Protein AF-A0A958J992-F1 (afdb_monomer)

Solvent-accessible surface area (backbone atoms only — not comparable to full-atom values): 9958 Å² total; per-residue (Å²): 102,73,78,51,40,43,33,32,64,18,73,38,90,68,32,44,73,31,92,79,56,33,41,12,51,57,71,52,65,54,77,69,83,86,45,58,72,23,83,91,49,73,71,49,37,53,53,33,30,71,45,43,55,31,37,78,95,39,52,78,42,80,53,72,45,53,50,55,43,28,53,51,36,32,62,75,76,37,47,68,68,77,59,67,53,71,24,34,28,42,33,41,82,58,44,57,48,64,86,69,82,52,54,32,38,38,42,37,38,41,40,78,46,56,25,21,73,81,66,50,80,40,63,67,85,50,34,32,38,35,38,22,50,77,88,39,80,75,52,73,42,56,44,88,58,49,62,50,78,50,72,84,49,62,69,93,56,80,48,43,36,39,36,23,31,30,27,69,92,78,63,34,59,24,54,60,30,78,38,63,83

Structure (mmCIF, N/CA/C/O backbone):
data_AF-A0A958J992-F1
#
_entry.id   AF-A0A958J992-F1
#
loop_
_atom_site.group_PDB
_atom_site.id
_atom_site.type_symbol
_atom_site.label_atom_id
_atom_site.label_alt_id
_atom_site.label_comp_id
_atom_site.label_asym_id
_atom_site.label_entity_id
_atom_site.label_seq_id
_atom_site.pdbx_PDB_ins_code
_atom_site.Cartn_x
_atom_site.Cartn_y
_atom_site.Cartn_z
_atom_site.occupancy
_atom_site.B_iso_or_equiv
_atom_site.auth_seq_id
_atom_site.auth_comp_id
_atom_site.auth_asym_id
_atom_site.auth_atom_id
_atom_site.pdbx_PDB_model_num
ATOM 1 N N . LEU A 1 1 ? 5.998 -8.100 -13.716 1.00 88.44 1 LEU A N 1
ATOM 2 C CA . LEU A 1 1 ? 5.051 -6.986 -13.503 1.00 88.44 1 LEU A CA 1
ATOM 3 C C . LEU A 1 1 ? 4.560 -6.371 -14.827 1.00 88.44 1 LEU A C 1
ATOM 5 O O . LEU A 1 1 ? 4.141 -5.235 -14.834 1.00 88.44 1 LEU A O 1
ATOM 9 N N . GLY A 1 2 ? 4.557 -7.104 -15.951 1.00 94.06 2 GLY A N 1
ATOM 10 C CA . GLY A 1 2 ? 3.995 -6.595 -17.217 1.00 94.06 2 GLY A CA 1
ATOM 11 C C . GLY A 1 2 ? 4.938 -5.771 -18.102 1.00 94.06 2 GLY A C 1
ATOM 12 O O . GLY A 1 2 ? 4.557 -5.464 -19.225 1.00 94.06 2 GLY A O 1
ATOM 13 N N . LEU A 1 3 ? 6.160 -5.469 -17.656 1.00 97.81 3 LEU A N 1
ATOM 14 C CA . LEU A 1 3 ? 7.164 -4.785 -18.477 1.00 97.81 3 LEU A CA 1
ATOM 15 C C . LEU A 1 3 ? 7.790 -5.720 -19.515 1.00 97.81 3 LEU A C 1
ATOM 17 O O . LEU A 1 3 ? 8.125 -6.866 -19.199 1.00 97.81 3 LEU A O 1
ATOM 21 N N . TYR A 1 4 ? 7.949 -5.217 -20.736 1.00 98.00 4 TYR A N 1
ATOM 22 C CA . TYR A 1 4 ? 8.726 -5.859 -21.791 1.00 98.00 4 TYR A CA 1
ATOM 23 C C . TYR A 1 4 ? 10.143 -5.295 -21.824 1.00 98.00 4 TYR A C 1
ATOM 25 O O . TYR A 1 4 ? 10.425 -4.287 -21.184 1.00 98.00 4 TYR A O 1
ATOM 33 N N . HIS A 1 5 ? 11.043 -5.975 -22.535 1.00 98.31 5 HIS A N 1
ATOM 34 C CA . HIS A 1 5 ? 12.357 -5.397 -22.786 1.00 98.31 5 HIS A CA 1
ATOM 35 C C . HIS A 1 5 ? 12.214 -4.153 -23.663 1.00 98.31 5 HIS A C 1
ATOM 37 O O . HIS A 1 5 ? 11.393 -4.154 -24.577 1.00 98.31 5 HIS A O 1
ATOM 43 N N . THR A 1 6 ? 13.052 -3.144 -23.446 1.00 97.69 6 THR A N 1
ATOM 44 C CA . THR A 1 6 ? 13.015 -1.866 -24.184 1.00 97.69 6 THR A CA 1
ATOM 45 C C . THR A 1 6 ? 13.177 -2.029 -25.700 1.00 97.69 6 THR A C 1
ATOM 47 O O . THR A 1 6 ? 12.680 -1.230 -26.486 1.00 97.69 6 THR A O 1
ATOM 50 N N . PHE A 1 7 ? 13.837 -3.105 -26.136 1.00 97.69 7 PHE A N 1
ATOM 51 C CA . PHE A 1 7 ? 14.008 -3.459 -27.548 1.00 97.69 7 PHE A CA 1
ATOM 52 C C . PHE A 1 7 ? 12.877 -4.324 -28.130 1.00 97.69 7 PHE A C 1
ATOM 54 O O . PHE A 1 7 ? 12.962 -4.811 -29.264 1.00 97.69 7 PHE A O 1
ATOM 61 N N . GLN A 1 8 ? 11.816 -4.574 -27.363 1.00 98.12 8 GLN A N 1
ATOM 62 C CA . GLN A 1 8 ? 10.646 -5.294 -27.845 1.00 98.12 8 GLN A CA 1
ATOM 63 C C . GLN A 1 8 ? 9.966 -4.482 -28.956 1.00 98.12 8 GLN A C 1
ATOM 65 O O . GLN A 1 8 ? 9.834 -3.270 -28.870 1.00 98.12 8 GLN A O 1
ATOM 70 N N . GLY A 1 9 ? 9.572 -5.140 -30.049 1.00 96.12 9 GLY A N 1
ATOM 71 C CA . GLY A 1 9 ? 8.952 -4.455 -31.194 1.00 96.12 9 GLY A CA 1
ATOM 72 C C . GLY A 1 9 ? 9.918 -3.640 -32.072 1.00 96.12 9 GLY A C 1
ATOM 73 O O . GLY A 1 9 ? 9.541 -3.249 -33.178 1.00 96.12 9 GLY A O 1
ATOM 74 N N . GLY A 1 10 ? 11.178 -3.464 -31.659 1.00 97.19 10 GLY A N 1
ATOM 75 C CA . GLY A 1 10 ? 12.196 -2.750 -32.428 1.00 97.19 10 GLY A CA 1
ATOM 76 C C . GLY A 1 10 ? 11.852 -1.271 -32.626 1.00 97.19 10 GLY A C 1
ATOM 77 O O . GLY A 1 10 ? 11.216 -0.649 -31.788 1.00 97.19 10 GLY A O 1
ATOM 78 N N . CYS A 1 11 ? 12.217 -0.699 -33.777 1.00 97.69 11 CYS A N 1
ATOM 79 C CA . CYS A 1 11 ? 11.972 0.718 -34.088 1.00 97.69 11 CYS A CA 1
ATOM 80 C C . CYS A 1 11 ? 10.530 1.049 -34.520 1.00 97.69 11 CYS A C 1
ATOM 82 O O . CYS A 1 11 ? 10.318 2.038 -35.230 1.00 97.69 11 CYS A O 1
ATOM 84 N N . VAL A 1 12 ? 9.552 0.197 -34.199 1.00 95.94 12 VAL A N 1
ATOM 85 C CA . VAL A 1 12 ? 8.177 0.307 -34.701 1.00 95.94 12 VAL A CA 1
ATOM 86 C C . VAL A 1 12 ? 7.186 0.327 -33.534 1.00 95.94 12 VAL A C 1
ATOM 88 O O . VAL A 1 12 ? 7.268 -0.537 -32.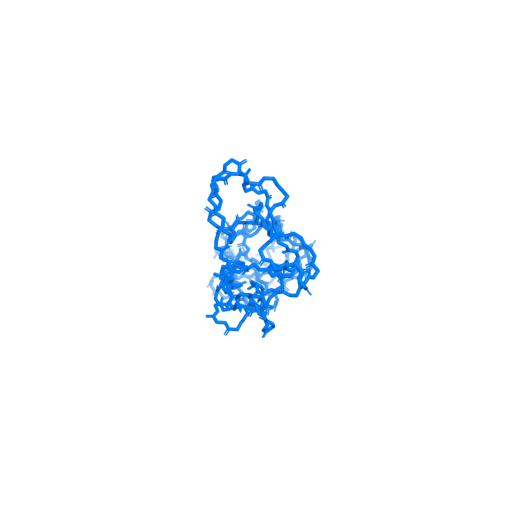660 1.00 95.94 12 VAL A O 1
ATOM 91 N N . PRO A 1 13 ? 6.204 1.251 -33.535 1.00 94.38 13 PRO A N 1
ATOM 92 C CA . PRO A 1 13 ? 5.126 1.239 -32.554 1.00 94.38 13 PRO A CA 1
ATOM 93 C C . PRO A 1 13 ? 4.367 -0.102 -32.525 1.00 94.38 13 PRO A C 1
ATOM 95 O O . PRO A 1 13 ? 4.130 -0.692 -33.585 1.00 94.38 13 PRO A O 1
ATOM 98 N N . PRO A 1 14 ? 3.929 -0.573 -31.345 1.00 95.19 14 PRO A N 1
ATOM 99 C CA . PRO A 1 14 ? 3.975 0.120 -30.053 1.00 95.19 14 PRO A CA 1
ATOM 100 C C . PRO A 1 14 ? 5.270 -0.109 -29.248 1.00 95.19 14 PRO A C 1
ATOM 102 O O . PRO A 1 14 ? 5.325 0.298 -28.096 1.00 95.19 14 PRO A O 1
ATOM 105 N N . GLY A 1 15 ? 6.293 -0.760 -29.815 1.00 96.38 15 GLY A N 1
ATOM 106 C CA . GLY A 1 15 ? 7.543 -1.038 -29.099 1.00 96.38 15 GLY A CA 1
ATOM 107 C C . GLY A 1 15 ? 7.338 -1.991 -27.920 1.00 96.38 15 GLY A C 1
ATOM 108 O O . GLY A 1 15 ? 6.727 -3.054 -28.069 1.00 96.38 15 GLY A O 1
ATOM 109 N N . ASP A 1 16 ? 7.822 -1.590 -26.748 1.00 97.75 16 ASP A N 1
ATOM 110 C CA . ASP A 1 16 ? 7.625 -2.277 -25.468 1.00 97.75 16 ASP A CA 1
ATOM 111 C C . ASP A 1 16 ? 6.282 -1.925 -24.793 1.00 97.75 16 ASP A C 1
ATOM 113 O O . ASP A 1 16 ? 6.015 -2.360 -23.669 1.00 97.75 16 ASP A O 1
ATOM 117 N N . GLU A 1 17 ? 5.411 -1.213 -25.520 1.00 97.19 17 GLU A N 1
ATOM 118 C CA . GLU A 1 17 ? 4.113 -0.700 -25.079 1.00 97.19 17 GLU A CA 1
ATOM 119 C C . GLU A 1 17 ? 4.209 0.325 -23.938 1.00 97.19 17 GLU A C 1
ATOM 121 O O . GLU A 1 17 ? 3.289 0.426 -23.115 1.00 97.19 17 GLU A O 1
ATOM 126 N N . VAL A 1 18 ? 5.312 1.078 -23.890 1.00 97.94 18 VAL A N 1
ATOM 127 C CA . VAL A 1 18 ? 5.511 2.211 -22.989 1.00 97.94 18 VAL A CA 1
ATOM 128 C C . VAL A 1 18 ? 5.954 3.448 -23.782 1.00 97.94 18 VAL A C 1
ATOM 130 O O . VAL A 1 18 ? 7.082 3.539 -24.251 1.00 97.94 18 VAL A O 1
ATOM 133 N N . ASP A 1 19 ? 5.070 4.444 -23.888 1.00 96.62 19 ASP A N 1
ATOM 134 C CA . ASP A 1 19 ? 5.271 5.617 -24.758 1.00 96.62 19 ASP A CA 1
ATOM 135 C C . ASP A 1 19 ? 6.498 6.481 -24.405 1.00 96.62 19 ASP A C 1
ATOM 137 O O . ASP A 1 19 ? 7.035 7.168 -25.276 1.00 96.62 19 ASP A O 1
ATOM 141 N N . ASP A 1 20 ? 6.931 6.486 -23.140 1.00 97.50 20 ASP A N 1
ATOM 142 C CA . ASP A 1 20 ? 8.085 7.269 -22.676 1.00 97.50 20 ASP A CA 1
ATOM 143 C C . ASP A 1 20 ? 9.412 6.496 -22.699 1.00 97.50 20 ASP A C 1
ATOM 145 O O . ASP A 1 20 ? 10.447 7.045 -22.319 1.00 97.50 20 ASP A O 1
ATOM 149 N N . THR A 1 21 ? 9.405 5.257 -23.193 1.00 98.06 21 THR A N 1
ATOM 150 C CA . THR A 1 21 ? 10.616 4.471 -23.429 1.00 98.06 21 THR A CA 1
ATOM 151 C C . THR A 1 21 ? 11.045 4.646 -24.891 1.00 98.06 21 THR A C 1
ATOM 153 O O . THR A 1 21 ? 10.304 4.260 -25.797 1.00 98.06 21 THR A O 1
ATOM 156 N N . PRO A 1 22 ? 12.218 5.249 -25.177 1.00 98.00 22 PRO A N 1
ATOM 157 C CA . PRO A 1 22 ? 12.706 5.370 -26.547 1.00 98.00 22 PRO A CA 1
ATOM 158 C C . PRO A 1 22 ? 12.829 4.012 -27.241 1.00 98.00 22 PRO A C 1
ATOM 160 O O . PRO A 1 22 ? 13.263 3.025 -26.644 1.00 98.00 22 PRO A O 1
ATOM 163 N N . PHE A 1 23 ? 12.491 3.974 -28.530 1.00 98.38 23 PHE A N 1
ATOM 164 C CA . PHE A 1 23 ? 12.580 2.752 -29.319 1.00 98.38 23 PHE A CA 1
ATOM 165 C C . PHE A 1 23 ? 14.022 2.265 -29.457 1.00 98.38 23 PHE A C 1
ATOM 167 O O . PHE A 1 23 ? 14.928 3.042 -29.748 1.00 98.38 23 PHE A O 1
ATOM 174 N N . GLN A 1 24 ? 14.201 0.950 -29.365 1.00 98.06 24 GLN A N 1
ATOM 175 C CA . GLN A 1 24 ? 15.500 0.302 -29.468 1.00 98.06 24 GLN A CA 1
ATOM 176 C C . GLN A 1 24 ? 15.402 -0.925 -30.383 1.00 98.06 24 GLN A C 1
ATOM 178 O O . GLN A 1 24 ? 14.532 -1.775 -30.226 1.00 98.06 24 GLN A O 1
ATOM 183 N N . ALA A 1 25 ? 16.289 -1.049 -31.369 1.00 97.81 25 ALA A N 1
ATOM 184 C CA . ALA A 1 25 ? 16.231 -2.127 -32.359 1.00 97.81 25 ALA A CA 1
ATOM 185 C C . ALA A 1 25 ? 16.714 -3.478 -31.803 1.00 97.81 25 ALA A C 1
ATOM 187 O O . ALA A 1 25 ? 16.302 -4.537 -32.276 1.00 97.81 25 ALA A O 1
ATOM 188 N N . SER A 1 26 ? 17.639 -3.441 -30.845 1.00 97.94 26 SER A N 1
ATOM 189 C CA . SER A 1 26 ? 18.254 -4.615 -30.221 1.00 97.94 26 SER A CA 1
ATOM 190 C C . SER A 1 26 ? 18.793 -4.260 -28.846 1.00 97.94 26 SER A C 1
ATOM 192 O O . SER A 1 26 ? 19.144 -3.103 -28.627 1.00 97.94 26 SER A O 1
ATOM 194 N N . SER A 1 27 ? 18.976 -5.250 -27.976 1.00 96.94 27 SER A N 1
ATOM 195 C CA . SER A 1 27 ? 19.586 -5.035 -26.663 1.00 96.94 27 SER A CA 1
ATOM 196 C C . SER A 1 27 ? 20.955 -4.351 -26.742 1.00 96.94 27 SER A C 1
ATOM 198 O O . SER A 1 27 ? 21.694 -4.505 -27.726 1.00 96.94 27 SER A O 1
ATOM 200 N N . SER A 1 28 ? 21.303 -3.618 -25.691 1.00 96.69 28 SER A N 1
ATOM 201 C CA . SER A 1 28 ? 22.659 -3.114 -25.482 1.00 96.69 28 SER A CA 1
ATOM 202 C C . SER A 1 28 ? 23.567 -4.207 -24.911 1.00 96.69 28 SER A C 1
ATOM 204 O O . SER A 1 28 ? 23.113 -5.268 -24.489 1.00 96.69 28 SER A O 1
ATOM 206 N N . SER A 1 29 ? 24.875 -3.965 -24.950 1.00 94.75 29 SER A N 1
ATOM 207 C CA . SER A 1 29 ? 25.891 -4.763 -24.259 1.00 94.75 29 SER A CA 1
ATOM 208 C C . SER A 1 29 ? 26.989 -3.815 -23.785 1.00 94.75 29 SER A C 1
ATOM 210 O O . SER A 1 29 ? 27.372 -2.906 -24.533 1.00 94.75 29 SER A O 1
ATOM 212 N N . GLY A 1 30 ? 27.488 -3.999 -22.561 1.00 95.88 30 GLY A N 1
ATOM 213 C CA . GLY A 1 30 ? 28.371 -3.022 -21.934 1.00 95.88 30 GLY A CA 1
ATOM 214 C C . GLY A 1 30 ? 27.623 -1.754 -21.513 1.00 95.88 30 GLY A C 1
ATOM 215 O O . GLY A 1 30 ? 26.438 -1.795 -21.190 1.00 95.88 30 GLY A O 1
ATOM 216 N N . CYS A 1 31 ? 28.328 -0.618 -21.570 1.00 95.81 31 CYS A N 1
ATOM 217 C CA . CYS A 1 31 ? 27.804 0.721 -21.267 1.00 95.81 31 CYS A CA 1
ATOM 218 C C . CYS A 1 31 ? 28.003 1.695 -22.445 1.00 95.81 31 CYS A C 1
ATOM 220 O O . CYS A 1 31 ? 28.852 2.592 -22.381 1.00 95.81 31 CYS A O 1
ATOM 222 N N . PRO A 1 32 ? 27.337 1.481 -23.592 1.00 95.50 32 PRO A N 1
ATOM 223 C CA . PRO A 1 32 ? 27.633 2.239 -24.800 1.00 95.50 32 PRO A CA 1
ATOM 224 C C . PRO A 1 32 ? 27.071 3.663 -24.719 1.00 95.50 32 PRO A C 1
ATOM 226 O O . PRO A 1 32 ? 25.865 3.863 -24.703 1.00 95.50 32 PRO A O 1
ATOM 229 N N . ILE A 1 33 ? 27.941 4.671 -24.742 1.00 94.94 33 ILE A N 1
ATOM 230 C CA . ILE A 1 33 ? 27.525 6.079 -24.690 1.00 94.94 33 ILE A CA 1
ATOM 231 C C . ILE A 1 33 ? 26.988 6.525 -26.054 1.00 94.94 33 ILE A C 1
ATOM 233 O O . ILE A 1 33 ? 27.663 6.368 -27.072 1.00 94.94 33 ILE A O 1
ATOM 237 N N . GLY A 1 34 ? 25.806 7.147 -26.064 1.00 95.69 34 GLY A N 1
ATOM 238 C CA . GLY A 1 34 ? 25.241 7.765 -27.267 1.00 95.69 34 GLY A CA 1
ATOM 239 C C . GLY A 1 34 ? 24.716 6.765 -28.298 1.00 95.69 34 GLY A C 1
ATOM 240 O O . GLY A 1 34 ? 24.674 7.085 -29.485 1.00 95.69 34 GLY A O 1
ATOM 241 N N . ARG A 1 35 ? 24.376 5.544 -27.871 1.00 97.31 35 ARG A N 1
ATOM 242 C CA . ARG A 1 35 ? 23.839 4.511 -28.757 1.00 97.31 35 ARG A CA 1
ATOM 243 C C . ARG A 1 35 ? 22.453 4.922 -29.262 1.00 97.31 35 ARG A C 1
ATOM 245 O O . ARG A 1 35 ? 21.575 5.242 -28.473 1.00 97.31 35 ARG A O 1
ATOM 252 N N . ASP A 1 36 ? 22.283 4.886 -30.576 1.00 98.00 36 ASP A N 1
ATOM 253 C CA . ASP A 1 36 ? 21.017 5.143 -31.261 1.00 98.00 36 ASP A CA 1
ATOM 254 C C . ASP A 1 36 ? 20.855 4.100 -32.367 1.00 98.00 36 ASP A C 1
ATOM 256 O O . ASP A 1 36 ? 21.489 4.161 -33.425 1.00 98.00 36 ASP A O 1
ATOM 260 N N . SER A 1 37 ? 20.070 3.072 -32.071 1.00 97.88 37 SER A N 1
ATOM 261 C CA . SER A 1 37 ? 19.760 1.996 -33.007 1.00 97.88 37 SER A CA 1
ATOM 262 C C . SER A 1 37 ? 18.517 2.288 -33.850 1.00 97.88 37 SER A C 1
ATOM 264 O O . SER A 1 37 ? 18.287 1.600 -34.849 1.00 97.88 37 SER A O 1
ATOM 266 N N . CYS A 1 38 ? 17.755 3.327 -33.494 1.00 97.75 38 CYS A N 1
ATOM 267 C CA . CYS A 1 38 ? 16.520 3.745 -34.143 1.00 97.75 38 CYS A CA 1
ATOM 268 C C . CYS A 1 38 ? 16.553 5.244 -34.506 1.00 97.75 38 CYS A C 1
ATOM 270 O O . CYS A 1 38 ? 15.675 5.988 -34.083 1.00 97.75 38 CYS A O 1
ATOM 272 N N . PRO A 1 39 ? 17.455 5.695 -35.399 1.00 97.12 39 PRO A N 1
ATOM 273 C CA . PRO A 1 39 ? 17.701 7.125 -35.642 1.00 97.12 39 PRO A CA 1
ATOM 274 C C . PRO A 1 39 ? 16.547 7.878 -36.320 1.00 97.12 39 PRO A C 1
ATOM 276 O O . PRO A 1 39 ? 16.570 9.100 -36.454 1.00 97.12 39 PRO A O 1
ATOM 279 N N . SER A 1 40 ? 15.543 7.154 -36.820 1.00 96.44 40 SER A N 1
ATOM 280 C CA . SER A 1 40 ? 14.300 7.737 -37.334 1.00 96.44 40 SER A CA 1
ATOM 281 C C . SER A 1 40 ? 13.228 7.928 -36.257 1.00 96.44 40 SER A C 1
ATOM 283 O O . SER A 1 40 ? 12.165 8.463 -36.564 1.00 96.44 40 SER A O 1
ATOM 285 N N . GLN A 1 41 ? 13.471 7.445 -35.039 1.00 96.69 41 GLN A N 1
ATOM 286 C CA . GLN A 1 41 ? 12.617 7.592 -33.866 1.00 96.69 41 GLN A CA 1
ATOM 287 C C . GLN A 1 41 ? 13.224 8.628 -32.907 1.00 96.69 41 GLN A C 1
ATOM 289 O O . GLN A 1 41 ? 14.417 8.919 -32.981 1.00 96.69 41 GLN A O 1
ATOM 294 N N . PRO A 1 42 ? 12.415 9.249 -32.035 1.00 95.69 42 PRO A N 1
ATOM 295 C CA . PRO A 1 42 ? 12.930 10.183 -31.043 1.00 95.69 42 PRO A CA 1
ATOM 296 C C . PRO A 1 42 ? 13.687 9.462 -29.917 1.00 95.69 42 PRO A C 1
ATOM 298 O O . PRO A 1 42 ? 13.242 8.425 -29.430 1.00 95.69 42 PRO A O 1
ATOM 301 N N . GLY A 1 43 ? 14.765 10.089 -29.438 1.00 96.50 43 GLY A N 1
ATOM 302 C CA . GLY A 1 43 ? 15.539 9.625 -28.284 1.00 96.50 43 GLY A CA 1
ATOM 303 C C . GLY A 1 43 ? 16.779 8.812 -28.657 1.00 96.50 43 GLY A C 1
ATOM 304 O O . GLY A 1 43 ? 17.030 8.534 -29.822 1.00 96.50 43 GLY A O 1
ATOM 305 N N . LEU A 1 44 ? 17.583 8.495 -27.643 1.00 98.06 44 LEU A N 1
ATOM 306 C CA . LEU A 1 44 ? 18.666 7.515 -27.737 1.00 98.06 44 LEU A CA 1
ATOM 307 C C . LEU A 1 44 ? 18.174 6.193 -27.155 1.00 98.06 44 LEU A C 1
ATOM 309 O O . LEU A 1 44 ? 17.214 6.190 -26.384 1.00 98.06 44 LEU A O 1
ATOM 313 N N . ASP A 1 45 ? 18.863 5.098 -27.467 1.00 98.12 45 ASP A N 1
ATOM 314 C CA . ASP A 1 45 ? 18.557 3.805 -26.866 1.00 98.12 45 ASP A CA 1
ATOM 315 C C . ASP A 1 45 ? 18.603 3.928 -25.326 1.00 98.12 45 ASP A C 1
ATOM 317 O O . ASP A 1 45 ? 19.556 4.508 -24.788 1.00 98.12 45 ASP A O 1
ATOM 321 N N . PRO A 1 46 ? 17.613 3.388 -24.598 1.00 97.38 46 PRO A N 1
ATOM 322 C CA . PRO A 1 46 ? 17.491 3.538 -23.151 1.00 97.38 46 PRO A CA 1
ATOM 323 C C . PRO A 1 46 ? 18.443 2.592 -22.399 1.00 97.38 46 PRO A C 1
ATOM 325 O O . PRO A 1 46 ? 18.022 1.740 -21.623 1.00 97.38 46 PRO A O 1
ATOM 328 N N . ILE A 1 47 ? 19.753 2.756 -22.608 1.00 97.69 47 ILE A N 1
ATOM 329 C CA . ILE A 1 47 ? 20.807 1.868 -22.085 1.00 97.69 47 ILE A CA 1
ATOM 330 C C . ILE A 1 47 ? 20.827 1.769 -20.553 1.00 97.69 47 ILE A C 1
ATOM 332 O O . ILE A 1 47 ? 21.378 0.812 -20.013 1.00 97.69 47 ILE A O 1
ATOM 336 N N . HIS A 1 48 ? 20.280 2.775 -19.867 1.00 97.62 48 HIS A N 1
ATOM 337 C CA . HIS A 1 48 ? 20.230 2.861 -18.409 1.00 97.62 48 HIS A CA 1
ATOM 338 C C . HIS A 1 48 ? 18.952 2.254 -17.819 1.00 97.62 48 HIS A C 1
ATOM 340 O O . HIS A 1 48 ? 18.802 2.173 -16.598 1.00 97.62 48 HIS A O 1
ATOM 346 N N . ASN A 1 49 ? 18.025 1.821 -18.672 1.00 98.06 49 ASN A N 1
ATOM 347 C CA . ASN A 1 49 ? 16.769 1.246 -18.241 1.00 98.06 49 ASN A CA 1
ATOM 348 C C . ASN A 1 49 ? 16.968 -0.195 -17.761 1.00 98.06 49 ASN A C 1
ATOM 350 O O . ASN A 1 49 ? 17.619 -0.995 -18.435 1.00 98.06 49 ASN A O 1
ATOM 354 N N . TYR A 1 50 ? 16.351 -0.552 -16.635 1.00 98.06 50 TYR A N 1
ATOM 355 C CA . TYR A 1 50 ? 16.423 -1.913 -16.082 1.00 98.06 50 TYR A CA 1
ATOM 356 C C . TYR A 1 50 ? 15.854 -3.001 -17.010 1.00 98.06 50 TYR A C 1
ATOM 358 O O . TYR A 1 50 ? 16.071 -4.187 -16.764 1.00 98.06 50 TYR A O 1
ATOM 366 N N . MET A 1 51 ? 15.095 -2.622 -18.043 1.00 98.12 51 MET A N 1
ATOM 367 C CA . MET A 1 51 ? 14.519 -3.540 -19.027 1.00 98.12 51 MET A CA 1
ATOM 368 C C . MET A 1 51 ? 15.392 -3.729 -20.287 1.00 98.12 51 MET A C 1
ATOM 370 O O . MET A 1 51 ? 14.969 -4.442 -21.200 1.00 98.12 51 MET A O 1
ATOM 374 N N . ASP A 1 52 ? 16.591 -3.139 -20.357 1.00 97.69 52 ASP A N 1
ATOM 375 C CA . ASP A 1 52 ? 17.623 -3.481 -21.354 1.00 97.69 52 ASP A CA 1
ATOM 376 C C . ASP A 1 52 ? 18.553 -4.600 -20.823 1.00 97.69 52 ASP A C 1
ATOM 378 O O . ASP A 1 52 ? 18.358 -5.095 -19.718 1.00 97.69 52 ASP A O 1
ATOM 382 N N . TYR A 1 53 ? 19.553 -5.022 -21.608 1.00 97.50 53 TYR A N 1
ATOM 383 C CA . TYR A 1 53 ? 20.629 -5.955 -21.221 1.00 97.50 53 TYR A CA 1
ATOM 384 C C . TYR A 1 53 ? 22.016 -5.296 -21.156 1.00 97.50 53 TYR A C 1
ATOM 386 O O . TYR A 1 53 ? 23.036 -5.952 -21.390 1.00 97.50 53 TYR A O 1
ATOM 394 N N . SER A 1 54 ? 22.073 -3.998 -20.860 1.00 96.50 54 SER A N 1
ATOM 395 C CA . SER A 1 54 ? 23.331 -3.332 -20.506 1.00 96.50 54 SER A CA 1
ATOM 396 C C . SER A 1 54 ? 23.993 -3.987 -19.285 1.00 96.50 54 SER A C 1
ATOM 398 O O . SER A 1 54 ? 23.398 -4.797 -18.574 1.00 96.50 54 SER A O 1
ATOM 400 N N . ASP A 1 55 ? 25.247 -3.637 -19.018 1.00 96.69 55 ASP A N 1
ATOM 401 C CA . ASP A 1 55 ? 25.909 -4.106 -17.799 1.00 96.69 55 ASP A CA 1
ATOM 402 C C . ASP A 1 55 ? 25.293 -3.433 -16.558 1.00 96.69 55 ASP A C 1
ATOM 404 O O . ASP A 1 55 ? 24.935 -2.257 -16.607 1.00 96.69 55 ASP A O 1
ATOM 408 N N . ASP A 1 56 ? 25.251 -4.135 -15.418 1.00 93.62 56 ASP A N 1
ATOM 409 C CA . ASP A 1 56 ? 24.650 -3.647 -14.161 1.00 93.62 56 ASP A CA 1
ATOM 410 C C . ASP A 1 56 ? 25.127 -2.248 -13.739 1.00 93.62 56 ASP A C 1
ATOM 412 O O . ASP A 1 56 ? 24.366 -1.478 -13.159 1.00 93.62 56 ASP A O 1
ATOM 416 N N . ALA A 1 57 ? 26.382 -1.900 -14.046 1.00 94.56 57 ALA A N 1
ATOM 417 C CA . ALA A 1 57 ? 26.960 -0.589 -13.749 1.00 94.56 57 ALA A CA 1
ATOM 418 C C . ALA A 1 57 ? 26.283 0.578 -14.496 1.00 94.56 57 ALA A C 1
ATOM 420 O O . ALA A 1 57 ? 26.558 1.732 -14.174 1.00 94.56 57 ALA A O 1
ATOM 421 N N . CYS A 1 58 ? 25.451 0.286 -15.495 1.00 94.62 58 CYS A N 1
ATOM 422 C CA . CYS A 1 58 ? 24.728 1.258 -16.306 1.00 94.62 58 CYS A CA 1
ATOM 423 C C . CYS A 1 58 ? 23.270 1.400 -15.896 1.00 94.62 58 CYS A C 1
ATOM 425 O O . CYS A 1 58 ? 22.647 2.361 -16.321 1.00 94.62 58 CYS A O 1
ATOM 427 N N . TYR A 1 59 ? 22.695 0.469 -15.136 1.00 95.50 59 TYR A N 1
ATOM 428 C CA . TYR A 1 59 ? 21.281 0.568 -14.806 1.00 95.50 59 TYR A CA 1
ATOM 429 C C . TYR A 1 59 ? 21.020 1.656 -13.768 1.00 95.50 59 TYR A C 1
ATOM 431 O O . TYR A 1 59 ? 21.602 1.649 -12.682 1.00 95.50 59 TYR A O 1
ATOM 439 N N . GLU A 1 60 ? 20.091 2.551 -14.080 1.00 96.50 60 GLU A N 1
ATOM 440 C CA . GLU A 1 60 ? 19.764 3.697 -13.234 1.00 96.50 60 GLU A CA 1
ATOM 441 C C . GLU A 1 60 ? 18.259 3.845 -12.994 1.00 96.50 60 GLU A C 1
ATOM 443 O O . GLU A 1 60 ? 17.876 4.349 -11.938 1.00 96.50 60 GLU A O 1
ATOM 448 N N . GLU A 1 61 ? 17.394 3.404 -13.920 1.00 96.50 61 GLU A N 1
ATOM 449 C CA . GLU A 1 61 ? 15.992 3.831 -13.879 1.00 96.50 61 GLU A CA 1
ATOM 450 C C . GLU A 1 61 ? 14.960 2.880 -14.507 1.00 96.50 61 GLU A C 1
ATOM 452 O O . GLU A 1 61 ? 15.231 2.089 -15.412 1.00 96.50 61 GLU A O 1
ATOM 457 N N . PHE A 1 62 ? 13.730 3.018 -14.008 1.00 98.38 62 PHE A N 1
ATOM 458 C CA . PHE A 1 62 ? 12.501 2.749 -14.751 1.00 98.38 62 PHE A CA 1
ATOM 459 C C . PHE A 1 62 ? 11.910 4.091 -15.170 1.00 98.38 62 PHE A C 1
ATOM 461 O O . PHE A 1 62 ? 12.084 5.090 -14.467 1.00 98.38 62 PHE A O 1
ATOM 468 N N . THR A 1 63 ? 11.154 4.114 -16.260 1.00 98.00 63 THR A N 1
ATOM 469 C CA . THR A 1 63 ? 10.413 5.317 -16.638 1.00 98.00 63 THR A CA 1
ATOM 470 C C . THR A 1 63 ? 9.082 5.418 -15.877 1.00 98.00 63 THR A C 1
ATOM 472 O O . THR A 1 63 ? 8.547 4.406 -15.402 1.00 98.00 63 THR A O 1
ATOM 475 N N . PRO A 1 64 ? 8.498 6.623 -15.763 1.00 98.12 64 PRO A N 1
ATOM 476 C CA . PRO A 1 64 ? 7.146 6.790 -15.236 1.00 98.12 64 PRO A CA 1
ATOM 477 C C . PRO A 1 64 ? 6.099 5.922 -15.953 1.00 98.12 64 PRO A C 1
ATOM 479 O O . PRO A 1 64 ? 5.297 5.266 -15.290 1.00 98.12 64 PRO A O 1
ATOM 482 N N . GLY A 1 65 ? 6.151 5.832 -17.285 1.00 97.94 65 GLY A N 1
ATOM 483 C CA . GLY A 1 65 ? 5.244 5.001 -18.080 1.00 97.94 65 GLY A CA 1
ATOM 484 C C . GLY A 1 65 ? 5.402 3.501 -17.816 1.00 97.94 65 GLY A C 1
ATOM 485 O O . GLY A 1 65 ? 4.420 2.755 -17.848 1.00 97.94 65 GLY A O 1
ATOM 486 N N . GLN A 1 66 ? 6.611 3.037 -17.484 1.00 98.44 66 GLN A N 1
ATOM 487 C CA . GLN A 1 66 ? 6.813 1.670 -16.999 1.00 98.44 66 GLN A CA 1
ATOM 488 C C . GLN A 1 66 ? 6.112 1.467 -15.643 1.00 98.44 66 GLN A C 1
ATOM 490 O O . GLN A 1 66 ? 5.492 0.425 -15.431 1.00 98.44 66 GLN A O 1
ATOM 495 N N . GLY A 1 67 ? 6.123 2.465 -14.755 1.00 96.44 67 GLY A N 1
ATOM 496 C CA . GLY A 1 67 ? 5.322 2.463 -13.524 1.00 96.44 67 GLY A CA 1
ATOM 497 C C . GLY A 1 67 ? 3.824 2.284 -13.795 1.00 96.44 67 GLY A C 1
ATOM 498 O O . GLY A 1 67 ? 3.216 1.338 -13.291 1.00 96.44 67 GLY A O 1
ATOM 499 N N . ASP A 1 68 ? 3.257 3.103 -14.681 1.00 96.56 68 ASP A N 1
ATOM 500 C CA . ASP A 1 68 ? 1.839 3.017 -15.066 1.00 96.56 68 ASP A CA 1
ATOM 501 C C . ASP A 1 68 ? 1.482 1.638 -15.648 1.00 96.56 68 ASP A C 1
ATOM 503 O O . ASP A 1 68 ? 0.429 1.055 -15.356 1.00 96.56 68 ASP A O 1
ATOM 507 N N . ARG A 1 69 ? 2.380 1.065 -16.457 1.00 97.00 69 ARG A N 1
ATOM 508 C CA . ARG A 1 69 ? 2.204 -0.273 -17.033 1.00 97.00 69 ARG A CA 1
ATOM 509 C C . ARG A 1 69 ? 2.244 -1.371 -15.971 1.00 97.00 69 ARG A C 1
ATOM 511 O O . ARG A 1 69 ? 1.480 -2.338 -16.072 1.00 97.00 69 ARG A O 1
ATOM 518 N N . VAL A 1 70 ? 3.106 -1.239 -14.961 1.00 95.69 70 VAL A N 1
ATOM 519 C CA . VAL A 1 70 ? 3.133 -2.140 -13.802 1.00 95.69 70 VAL A CA 1
ATOM 520 C C . VAL A 1 70 ? 1.808 -2.083 -13.055 1.00 95.69 70 VAL A C 1
ATOM 522 O O . VAL A 1 70 ? 1.214 -3.139 -12.822 1.00 95.69 70 VAL A O 1
ATOM 525 N N . ASP A 1 71 ? 1.307 -0.889 -12.752 1.00 91.44 71 ASP A N 1
ATOM 526 C CA . ASP A 1 71 ? 0.036 -0.702 -12.048 1.00 91.44 71 ASP A CA 1
ATOM 527 C C . ASP A 1 71 ? -1.134 -1.298 -12.831 1.00 91.44 71 ASP A C 1
ATOM 529 O O . ASP A 1 71 ? -1.958 -2.038 -12.276 1.00 91.44 71 ASP A O 1
ATOM 533 N N . TRP A 1 72 ? -1.173 -1.072 -14.147 1.00 93.19 72 TRP A N 1
ATOM 534 C CA . TRP A 1 72 ? -2.155 -1.697 -15.029 1.00 93.19 72 TRP A CA 1
ATOM 535 C C . TRP A 1 72 ? -2.063 -3.228 -14.986 1.00 93.19 72 TRP A C 1
ATOM 537 O O . TRP A 1 72 ? -3.080 -3.909 -14.816 1.00 93.19 72 TRP A O 1
ATOM 547 N N . ALA A 1 73 ? -0.860 -3.795 -15.105 1.00 94.62 73 ALA A N 1
ATOM 548 C CA . ALA A 1 73 ? -0.668 -5.241 -15.125 1.00 94.62 73 ALA A CA 1
ATOM 549 C C . ALA A 1 73 ? -1.010 -5.891 -13.776 1.00 94.62 73 ALA A C 1
ATOM 551 O O . ALA A 1 73 ? -1.614 -6.969 -13.739 1.00 94.62 73 ALA A O 1
ATOM 552 N N . VAL A 1 74 ? -0.649 -5.242 -12.668 1.00 90.50 74 VAL A N 1
ATOM 553 C CA . VAL A 1 74 ? -0.987 -5.683 -11.313 1.00 90.50 74 VAL A CA 1
ATOM 554 C C . VAL A 1 74 ? -2.497 -5.658 -11.123 1.00 90.50 74 VAL A C 1
ATOM 556 O O . VAL A 1 74 ? -3.074 -6.685 -10.769 1.00 90.50 74 VAL A O 1
ATOM 559 N N . THR A 1 75 ? -3.153 -4.548 -11.448 1.00 85.44 75 THR A N 1
ATOM 560 C CA . THR A 1 75 ? -4.604 -4.394 -11.284 1.00 85.44 75 THR A CA 1
ATOM 561 C C . THR A 1 75 ? -5.389 -5.433 -12.088 1.00 85.44 75 THR A C 1
ATOM 563 O O . THR A 1 75 ? -6.342 -6.017 -11.577 1.00 85.44 75 THR A O 1
ATOM 566 N N . ASN A 1 76 ? -4.976 -5.723 -13.327 1.00 90.06 76 ASN A N 1
ATOM 567 C CA . ASN A 1 76 ? -5.727 -6.615 -14.215 1.00 90.06 76 ASN A CA 1
ATOM 568 C C . ASN A 1 76 ? -5.412 -8.106 -14.022 1.00 90.06 76 ASN A C 1
ATOM 570 O O . ASN A 1 76 ? -6.303 -8.943 -14.161 1.00 90.06 76 ASN A O 1
ATOM 574 N N . TYR A 1 77 ? -4.161 -8.467 -13.713 1.00 90.19 77 TYR A N 1
ATOM 575 C CA . TYR A 1 77 ? -3.716 -9.872 -13.742 1.00 90.19 77 TYR A CA 1
ATOM 576 C C . TYR A 1 77 ? -3.178 -10.398 -12.411 1.00 90.19 77 TYR A C 1
ATOM 578 O O . TYR A 1 77 ? -2.985 -11.612 -12.251 1.00 90.19 77 TYR A O 1
ATOM 586 N N . ARG A 1 78 ? -2.887 -9.507 -11.460 1.00 86.25 78 ARG A N 1
ATOM 587 C CA . ARG A 1 78 ? -2.372 -9.838 -10.126 1.00 86.25 78 ARG A CA 1
ATOM 588 C C . ARG A 1 78 ? -3.025 -8.974 -9.029 1.00 86.25 78 ARG A C 1
ATOM 590 O O . ARG A 1 78 ? -2.302 -8.512 -8.148 1.00 86.25 78 ARG A O 1
ATOM 597 N N . PRO A 1 79 ? -4.362 -8.789 -9.009 1.00 78.56 79 PRO A N 1
ATOM 598 C CA . PRO A 1 79 ? -5.010 -7.903 -8.036 1.00 78.56 79 PRO A CA 1
ATOM 599 C C . PRO A 1 79 ? -4.776 -8.350 -6.588 1.00 78.56 79 PRO A C 1
ATOM 601 O O . PRO A 1 79 ? -4.813 -7.534 -5.675 1.00 78.56 79 PRO A O 1
ATOM 604 N N . SER A 1 80 ? -4.448 -9.629 -6.368 1.00 73.50 80 SER A N 1
ATOM 605 C CA . SER A 1 80 ? -4.074 -10.131 -5.047 1.00 73.50 80 SER A CA 1
ATOM 606 C C . SER A 1 80 ? -2.811 -9.477 -4.465 1.00 73.50 80 SER A C 1
ATOM 608 O O . SER A 1 80 ? -2.635 -9.479 -3.250 1.00 73.50 80 SER A O 1
ATOM 610 N N . LEU A 1 81 ? -1.928 -8.925 -5.310 1.00 74.62 81 LEU A N 1
ATOM 611 C CA . LEU A 1 81 ? -0.762 -8.153 -4.866 1.00 74.62 81 LEU A CA 1
ATOM 612 C C . LEU A 1 81 ? -1.164 -6.784 -4.299 1.00 74.62 81 LEU A C 1
ATOM 614 O O . LEU A 1 81 ? -0.459 -6.277 -3.440 1.00 74.62 81 LEU A O 1
ATOM 618 N N . LEU A 1 82 ? -2.307 -6.225 -4.714 1.00 70.62 82 LEU A N 1
ATOM 619 C CA . LEU A 1 82 ? -2.881 -5.012 -4.111 1.00 70.62 82 LEU A CA 1
ATOM 620 C C . LEU A 1 82 ? -3.588 -5.317 -2.788 1.00 70.62 82 LEU A C 1
ATOM 622 O O . LEU A 1 82 ? -3.694 -4.463 -1.917 1.00 70.62 82 LEU A O 1
ATOM 626 N N . THR A 1 83 ? -4.080 -6.546 -2.625 1.00 60.81 83 THR A N 1
ATOM 627 C CA . THR A 1 83 ? -4.716 -7.002 -1.381 1.00 60.81 83 THR A CA 1
ATOM 628 C C . THR A 1 83 ? -3.719 -7.553 -0.366 1.00 60.81 83 THR A C 1
ATOM 630 O O . THR A 1 83 ? -4.138 -8.058 0.675 1.00 60.81 83 THR A O 1
ATOM 633 N N . ALA A 1 84 ? -2.417 -7.517 -0.662 1.00 56.47 84 ALA A N 1
ATOM 634 C CA . ALA A 1 84 ? -1.384 -7.997 0.240 1.00 56.47 84 ALA A CA 1
ATOM 635 C C . ALA A 1 84 ? -1.295 -7.070 1.467 1.00 56.47 84 ALA A C 1
ATOM 637 O O . ALA A 1 84 ? -0.550 -6.103 1.494 1.00 56.47 84 ALA A O 1
ATOM 638 N N . ALA A 1 85 ? -2.103 -7.420 2.470 1.00 63.69 85 ALA A N 1
ATOM 639 C CA . ALA A 1 85 ? -2.064 -6.999 3.863 1.00 63.69 85 ALA A CA 1
ATOM 640 C C . ALA A 1 85 ? -2.349 -5.518 4.176 1.00 63.69 85 ALA A C 1
ATOM 642 O O . ALA A 1 85 ? -1.654 -4.917 4.988 1.00 63.69 85 ALA A O 1
ATOM 643 N N . LEU A 1 86 ? -3.504 -5.001 3.732 1.00 78.25 86 LEU A N 1
ATOM 644 C CA . LEU A 1 86 ? -4.237 -3.976 4.505 1.00 78.25 86 LEU A CA 1
ATOM 645 C C . LEU A 1 86 ? -4.802 -4.577 5.813 1.00 78.25 86 LEU A C 1
ATOM 647 O O . LEU A 1 86 ? -5.982 -4.439 6.114 1.00 78.25 86 LEU A O 1
ATOM 651 N N . ILE A 1 87 ? -3.987 -5.330 6.547 1.00 89.50 87 ILE A N 1
ATOM 652 C CA . ILE A 1 87 ? -4.323 -5.907 7.844 1.00 89.50 87 ILE A CA 1
ATOM 653 C C . ILE A 1 87 ? -3.724 -4.951 8.876 1.00 89.50 87 ILE A C 1
ATOM 655 O O . ILE A 1 87 ? -2.495 -4.846 8.932 1.00 89.50 87 ILE A O 1
ATOM 659 N N . PRO A 1 88 ? -4.543 -4.224 9.651 1.00 93.69 88 PRO A N 1
ATOM 660 C CA . PRO A 1 88 ? -4.048 -3.386 10.732 1.00 93.69 88 PRO A CA 1
ATOM 661 C C . PRO A 1 88 ? -3.233 -4.200 11.736 1.00 93.69 88 PRO A C 1
ATOM 663 O O . PRO A 1 88 ? -3.544 -5.362 12.002 1.00 93.69 88 PRO A O 1
ATOM 666 N N . SER A 1 89 ? -2.214 -3.585 12.328 1.00 94.75 89 SER A N 1
ATOM 667 C CA . SER A 1 89 ? -1.615 -4.130 13.548 1.00 94.75 89 SER A CA 1
ATOM 668 C C . SER A 1 89 ? -2.649 -4.125 14.681 1.00 94.75 89 SER A C 1
ATOM 670 O O . SER A 1 89 ? -3.636 -3.389 14.625 1.00 94.75 89 SER A O 1
ATOM 672 N N . ALA A 1 90 ? -2.435 -4.938 15.714 1.00 96.19 90 ALA A N 1
ATOM 673 C CA . ALA A 1 90 ? -3.299 -4.903 16.888 1.00 96.19 90 ALA A CA 1
ATOM 674 C C . ALA A 1 90 ? -3.214 -3.529 17.588 1.00 96.19 90 ALA A C 1
ATOM 676 O O . ALA A 1 90 ? -2.123 -2.947 17.638 1.00 96.19 90 ALA A O 1
ATOM 677 N N . PRO A 1 91 ? -4.323 -3.020 18.158 1.00 97.25 91 PRO A N 1
ATOM 678 C CA . PRO A 1 91 ? -4.274 -1.913 19.105 1.00 97.25 91 PRO A CA 1
ATOM 679 C C . PRO A 1 91 ? -3.282 -2.197 20.240 1.00 97.25 91 PRO A C 1
ATOM 681 O O . PRO A 1 91 ? -3.071 -3.345 20.638 1.00 97.25 91 PRO A O 1
ATOM 684 N N . THR A 1 92 ? -2.666 -1.152 20.778 1.00 97.50 92 THR A N 1
ATOM 685 C CA . THR A 1 92 ? -1.693 -1.276 21.878 1.00 97.50 92 THR A CA 1
ATOM 686 C C . THR A 1 92 ? -2.227 -0.658 23.159 1.00 97.50 92 THR A C 1
ATOM 688 O O . THR A 1 92 ? -3.235 0.036 23.130 1.00 97.50 92 THR A O 1
ATOM 691 N N . GLU A 1 93 ? -1.580 -0.934 24.295 1.00 97.00 93 GLU A N 1
ATOM 692 C CA . GLU A 1 93 ? -1.960 -0.374 25.606 1.00 97.00 93 GLU A CA 1
ATOM 693 C C . GLU A 1 93 ? -3.449 -0.562 25.958 1.00 97.00 93 GLU A C 1
ATOM 695 O O . GLU A 1 93 ? -4.047 0.243 26.670 1.00 97.00 93 GLU A O 1
ATOM 700 N N . ALA A 1 94 ? -4.052 -1.647 25.460 1.00 97.12 94 ALA A N 1
ATOM 701 C CA . ALA A 1 94 ? -5.434 -1.970 25.757 1.00 97.12 94 ALA A CA 1
ATOM 702 C C . ALA A 1 94 ? -5.603 -2.249 27.253 1.00 97.12 94 ALA A C 1
ATOM 704 O O . ALA A 1 94 ? -4.824 -2.985 27.868 1.00 97.12 94 ALA A O 1
ATOM 705 N N . PHE A 1 95 ? -6.653 -1.681 27.832 1.00 96.44 95 PHE A N 1
ATOM 706 C CA . PHE A 1 95 ? -6.955 -1.792 29.246 1.00 96.44 95 PHE A CA 1
ATOM 707 C C . PHE A 1 95 ? -8.464 -1.853 29.476 1.00 96.44 95 PHE A C 1
ATOM 709 O O . PHE A 1 95 ? -9.236 -1.197 28.779 1.00 96.44 95 PHE A O 1
ATOM 716 N N . ALA A 1 96 ? -8.867 -2.639 30.475 1.00 95.12 96 ALA A N 1
ATOM 717 C CA . ALA A 1 96 ? -10.231 -2.714 30.979 1.00 95.12 96 ALA A CA 1
ATOM 718 C C . ALA A 1 96 ? -10.237 -2.381 32.473 1.00 95.12 96 ALA A C 1
ATOM 720 O O . ALA A 1 96 ? -9.363 -2.833 33.216 1.00 95.12 96 ALA A O 1
ATOM 721 N N . TYR A 1 97 ? -11.215 -1.590 32.907 1.00 91.06 97 TYR A N 1
ATOM 722 C CA . TYR A 1 97 ? -11.320 -1.118 34.282 1.00 91.06 97 TYR A CA 1
ATOM 723 C C . TYR A 1 97 ? -12.763 -1.005 34.758 1.00 91.06 97 TYR A C 1
ATOM 725 O O . TYR A 1 97 ? -13.610 -0.405 34.093 1.00 91.06 97 TYR A O 1
ATOM 733 N N . SER A 1 98 ? -13.001 -1.494 35.975 1.00 86.94 98 SER A N 1
ATOM 734 C CA . SER A 1 98 ? -14.194 -1.190 36.759 1.00 86.94 98 SER A CA 1
ATOM 735 C C . SER A 1 98 ? -13.792 -0.504 38.059 1.00 86.94 98 SER A C 1
ATOM 737 O O . SER A 1 98 ? -12.910 -0.973 38.780 1.00 86.94 98 SER A O 1
ATOM 739 N N . ASP A 1 99 ? -14.463 0.600 38.383 1.00 81.19 99 ASP A N 1
ATOM 740 C CA . ASP A 1 99 ? -14.239 1.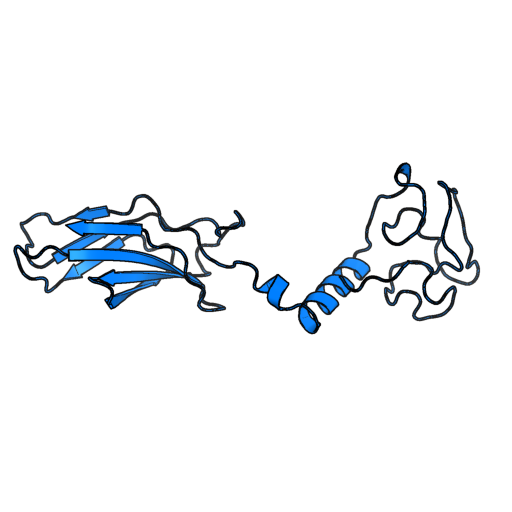343 39.625 1.00 81.19 99 ASP A CA 1
ATOM 741 C C . ASP A 1 99 ? -15.009 0.775 40.828 1.00 81.19 99 ASP A C 1
ATOM 743 O O . ASP A 1 99 ? -14.922 1.327 41.925 1.00 81.19 99 ASP A O 1
ATOM 747 N N . TYR A 1 100 ? -15.780 -0.302 40.626 1.00 75.56 100 TYR A N 1
ATOM 748 C CA . TYR A 1 100 ? -16.706 -0.918 41.588 1.00 75.56 100 TYR A CA 1
ATOM 749 C C . TYR A 1 100 ? -17.797 0.016 42.144 1.00 75.56 100 TYR A C 1
ATOM 751 O O . TYR A 1 100 ? -18.667 -0.433 42.890 1.00 75.56 100 TYR A O 1
ATOM 759 N N . THR A 1 101 ? -17.803 1.299 41.775 1.00 80.38 101 THR A N 1
ATOM 760 C CA . THR A 1 101 ? -18.899 2.229 42.075 1.00 80.38 101 THR A CA 1
ATOM 761 C C . THR A 1 101 ? -20.017 2.099 41.042 1.00 80.38 101 THR A C 1
ATOM 763 O O . THR A 1 101 ? -21.185 2.349 41.344 1.00 80.38 101 THR A O 1
ATOM 766 N N . THR A 1 102 ? -19.667 1.602 39.854 1.00 76.69 102 THR A N 1
ATOM 767 C CA . THR A 1 102 ? -20.561 1.243 38.752 1.00 76.69 102 THR A CA 1
ATOM 768 C C . THR A 1 102 ? -20.385 -0.239 38.374 1.00 76.69 102 THR A C 1
ATOM 770 O O . THR A 1 102 ? -19.909 -0.558 37.284 1.00 76.69 102 THR A O 1
ATOM 773 N N . PRO A 1 103 ? -20.797 -1.186 39.244 1.00 80.62 103 PRO A N 1
ATOM 774 C CA . PRO A 1 103 ? -20.473 -2.617 39.108 1.00 80.62 103 PRO A CA 1
ATOM 775 C C . PRO A 1 103 ? -21.117 -3.305 37.891 1.00 80.62 103 PRO A C 1
ATOM 777 O O . PRO A 1 103 ? -20.871 -4.474 37.625 1.00 80.62 103 PRO A O 1
ATOM 780 N N . THR A 1 104 ? -21.958 -2.584 37.148 1.00 91.62 104 THR A N 1
ATOM 781 C CA . THR A 1 104 ? -22.617 -3.057 35.923 1.00 91.62 104 THR A CA 1
ATOM 782 C C . THR A 1 104 ? -22.027 -2.410 34.665 1.00 91.62 104 THR A C 1
ATOM 784 O O . THR A 1 104 ? -22.673 -2.399 33.615 1.00 91.62 104 THR A O 1
ATOM 787 N N . SER A 1 105 ? -20.815 -1.849 34.755 1.00 92.69 105 SER A N 1
ATOM 788 C CA . SER A 1 105 ? -20.119 -1.232 33.625 1.00 92.69 105 SER A CA 1
ATOM 789 C C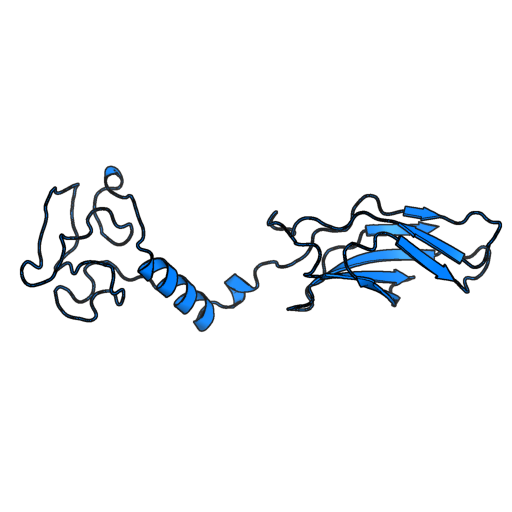 . SER A 1 105 ? -18.614 -1.492 33.617 1.00 92.69 105 SER A C 1
ATOM 791 O O . SER A 1 105 ? -18.008 -1.735 34.664 1.00 92.69 105 SER A O 1
ATOM 793 N N . MET A 1 106 ? -18.034 -1.421 32.419 1.00 94.44 106 MET A N 1
ATOM 794 C CA . MET A 1 106 ? -16.604 -1.537 32.157 1.00 94.44 106 MET A CA 1
ATOM 795 C C . MET A 1 106 ? -16.144 -0.359 31.308 1.00 94.44 106 MET A C 1
ATOM 797 O O . MET A 1 106 ? -16.765 -0.048 30.291 1.00 94.44 106 MET A O 1
ATOM 801 N N . GLN A 1 107 ? -15.051 0.281 31.707 1.00 95.25 107 GLN A N 1
ATOM 802 C CA . GLN A 1 107 ? -14.356 1.259 30.877 1.00 95.25 107 GLN A CA 1
ATOM 803 C C . GLN A 1 107 ? -13.227 0.556 30.131 1.00 95.25 107 GLN A C 1
ATOM 805 O O . GLN A 1 107 ? -12.402 -0.114 30.753 1.00 95.25 107 GLN A O 1
ATOM 810 N N . LEU A 1 108 ? -13.199 0.714 28.812 1.00 97.38 108 LEU A N 1
ATOM 811 C CA . LEU A 1 108 ? -12.148 0.225 27.932 1.00 97.38 108 LEU A CA 1
ATOM 812 C C . L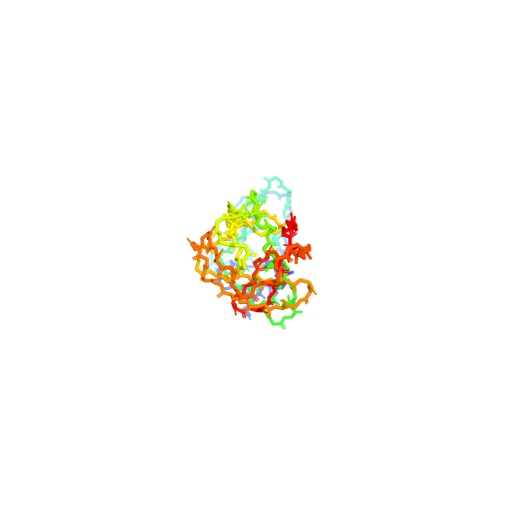EU A 1 108 ? -11.376 1.414 27.360 1.00 97.38 108 LEU A C 1
ATOM 814 O O . LEU A 1 108 ? -11.978 2.419 26.979 1.00 97.38 108 LEU A O 1
ATOM 818 N N . SER A 1 109 ? -10.060 1.276 27.258 1.00 97.69 109 SER A N 1
ATOM 819 C CA . SER A 1 109 ? -9.188 2.220 26.552 1.00 97.69 109 SER A CA 1
ATOM 820 C C . SER A 1 109 ? -8.094 1.475 25.804 1.00 97.69 109 SER A C 1
ATOM 822 O O . SER A 1 109 ? -7.711 0.381 26.216 1.00 97.69 109 SER A O 1
ATOM 824 N N . TRP A 1 110 ? -7.585 2.056 24.727 1.00 98.00 110 TRP A N 1
ATOM 825 C CA . TRP A 1 110 ? -6.507 1.494 23.910 1.00 98.00 110 TRP A CA 1
ATOM 826 C C . TRP A 1 110 ? -5.785 2.618 23.162 1.00 98.00 110 TRP A C 1
ATOM 828 O O . TRP A 1 110 ? -6.208 3.764 23.218 1.00 98.00 110 TRP A O 1
ATOM 838 N N . LEU A 1 111 ? -4.711 2.288 22.453 1.00 97.81 111 LEU A N 1
ATOM 839 C CA . LEU A 1 111 ? -4.106 3.146 21.441 1.00 97.81 111 LEU A CA 1
ATOM 840 C C . LEU A 1 111 ? -4.314 2.535 20.062 1.00 97.81 111 LEU A C 1
ATOM 842 O O . LEU A 1 111 ? -4.070 1.338 19.857 1.00 97.81 111 LEU A O 1
ATOM 846 N N . ASP A 1 112 ? -4.749 3.365 19.125 1.00 97.00 112 ASP A N 1
ATOM 847 C CA . ASP A 1 112 ? -5.049 2.954 17.761 1.00 97.00 112 ASP A CA 1
ATOM 848 C C . ASP A 1 112 ? -3.792 2.489 17.007 1.00 97.00 112 ASP A C 1
ATOM 850 O O . ASP A 1 112 ? -2.717 3.094 17.134 1.00 97.00 112 ASP A O 1
ATOM 854 N N . PRO A 1 113 ? -3.901 1.452 16.157 1.00 95.69 113 PRO A N 1
ATOM 855 C CA . PRO A 1 113 ? -2.777 1.018 15.347 1.00 95.69 113 PRO A CA 1
ATOM 856 C C . PRO A 1 113 ? -2.404 2.083 14.315 1.00 95.69 113 PRO A C 1
ATOM 858 O O . PRO A 1 113 ? -3.229 2.538 13.529 1.00 95.69 113 PRO A O 1
ATOM 861 N N . GLN A 1 114 ? -1.119 2.431 14.284 1.00 94.62 114 GLN A N 1
ATOM 862 C CA . GLN A 1 114 ? -0.565 3.406 13.336 1.00 94.62 114 GLN A CA 1
ATOM 863 C C . GLN A 1 114 ? 0.012 2.746 12.077 1.00 94.62 114 GLN A C 1
ATOM 865 O O . GLN A 1 114 ? 0.437 3.434 11.149 1.00 94.62 114 GLN A O 1
ATOM 870 N N . THR A 1 115 ? 0.063 1.411 12.045 1.00 92.69 115 THR A N 1
ATOM 871 C CA . THR A 1 115 ? 0.656 0.641 10.950 1.00 92.69 115 THR A CA 1
ATOM 872 C C . THR A 1 115 ? -0.150 -0.605 10.618 1.00 92.69 115 THR A C 1
ATOM 874 O O . THR A 1 115 ? -0.798 -1.217 11.472 1.00 92.69 115 THR A O 1
ATOM 877 N N . LEU A 1 116 ? -0.037 -1.039 9.371 1.00 90.81 116 LEU A N 1
ATOM 878 C CA . LEU A 1 116 ? -0.377 -2.386 8.935 1.00 90.81 116 LEU A CA 1
ATOM 879 C C . LEU A 1 116 ? 0.652 -3.392 9.470 1.00 90.81 116 LEU A C 1
ATOM 881 O O . LEU A 1 116 ? 1.753 -3.013 9.875 1.00 90.81 116 LEU A O 1
ATOM 885 N N . VAL A 1 117 ? 0.332 -4.685 9.425 1.00 88.75 117 VAL A N 1
ATOM 886 C CA . VAL A 1 117 ? 1.271 -5.765 9.793 1.00 88.75 117 VAL A CA 1
ATOM 887 C C . VAL A 1 117 ? 2.540 -5.778 8.929 1.00 88.75 117 VAL A C 1
ATOM 889 O O . VAL A 1 117 ? 3.558 -6.332 9.332 1.00 88.75 117 VAL A O 1
ATOM 892 N N . THR A 1 118 ? 2.494 -5.160 7.745 1.00 83.56 118 THR A N 1
ATOM 893 C CA . THR A 1 118 ? 3.643 -4.964 6.847 1.00 83.56 118 THR A CA 1
ATOM 894 C C . THR A 1 118 ? 4.580 -3.844 7.301 1.00 83.56 118 THR A C 1
ATOM 896 O O . THR A 1 118 ? 5.698 -3.755 6.801 1.00 83.56 118 THR A O 1
ATOM 899 N N . GLY A 1 119 ? 4.153 -3.008 8.254 1.00 85.69 119 GLY A N 1
ATOM 900 C CA . GLY A 1 119 ? 4.863 -1.808 8.701 1.00 85.69 119 GLY A CA 1
ATOM 901 C C . GLY A 1 119 ? 4.482 -0.534 7.942 1.00 85.69 119 GLY A C 1
ATOM 902 O O . GLY A 1 119 ? 4.919 0.546 8.334 1.00 85.69 119 GLY A O 1
ATOM 903 N N . ASP A 1 120 ? 3.654 -0.636 6.900 1.00 86.44 120 ASP A N 1
ATOM 904 C CA . ASP A 1 120 ? 3.138 0.529 6.179 1.00 86.44 120 ASP A CA 1
ATOM 905 C C . ASP A 1 120 ? 2.219 1.365 7.078 1.00 86.44 120 ASP A C 1
ATOM 907 O O . ASP A 1 120 ? 1.456 0.820 7.879 1.00 86.44 120 ASP A O 1
ATOM 911 N N . THR A 1 121 ? 2.270 2.690 6.937 1.00 89.69 121 THR A N 1
ATOM 912 C CA . THR A 1 121 ? 1.458 3.612 7.740 1.00 89.69 121 THR A CA 1
ATOM 913 C C . THR A 1 121 ? -0.035 3.395 7.499 1.00 89.69 121 THR A C 1
ATOM 915 O O . THR A 1 121 ? -0.499 3.377 6.359 1.00 89.69 121 THR A O 1
ATOM 918 N N . LEU A 1 122 ? -0.801 3.313 8.584 1.00 89.00 122 LEU A N 1
ATOM 919 C CA . LEU A 1 122 ? -2.257 3.275 8.581 1.00 89.00 122 LEU A CA 1
ATOM 920 C C . LEU A 1 122 ? -2.788 4.626 9.070 1.00 89.00 122 LEU A C 1
ATOM 922 O O . LEU A 1 122 ? -2.503 5.046 10.186 1.00 89.00 122 LEU A O 1
ATOM 926 N N . GLY A 1 123 ? -3.537 5.330 8.223 1.00 85.50 123 GLY A N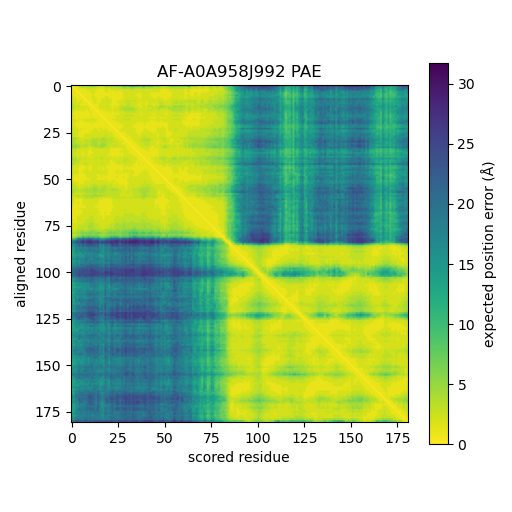 1
ATOM 927 C CA . GLY A 1 123 ? -4.153 6.600 8.610 1.00 85.50 123 GLY A CA 1
ATOM 928 C C . GLY A 1 123 ? -5.403 6.406 9.475 1.00 85.50 123 GLY A C 1
ATOM 929 O O . GLY A 1 123 ? -6.146 5.440 9.310 1.00 85.50 123 GLY A O 1
ATOM 930 N N . ALA A 1 124 ? -5.670 7.381 10.341 1.00 77.31 124 ALA A N 1
ATOM 931 C CA . ALA A 1 124 ? -6.771 7.373 11.303 1.00 77.31 124 ALA A CA 1
ATOM 932 C C . ALA A 1 124 ? -8.176 7.608 10.703 1.00 77.31 124 ALA A C 1
ATOM 934 O O . ALA A 1 124 ? -9.090 7.887 11.462 1.00 77.31 124 ALA A O 1
ATOM 935 N N . ASP A 1 125 ? -8.366 7.508 9.383 1.00 85.69 125 ASP A N 1
ATOM 936 C CA . ASP A 1 125 ? -9.681 7.609 8.712 1.00 85.69 125 ASP A CA 1
ATOM 937 C C . ASP A 1 125 ? -9.975 6.378 7.827 1.00 85.69 125 ASP A C 1
ATOM 939 O O . ASP A 1 125 ? -10.875 6.396 6.989 1.00 85.69 125 ASP A O 1
ATOM 943 N N . PHE A 1 126 ? -9.170 5.316 7.949 1.00 87.31 126 PHE A N 1
ATOM 944 C CA . PHE A 1 126 ? -9.258 4.138 7.077 1.00 87.31 126 PHE A CA 1
ATOM 945 C C . PHE A 1 126 ? -9.876 2.907 7.748 1.00 87.31 126 PHE A C 1
ATOM 947 O O . PHE A 1 126 ? -10.034 1.875 7.085 1.00 87.31 126 PHE A O 1
ATOM 954 N N . PHE A 1 127 ? -10.176 2.971 9.044 1.00 94.38 127 PHE A N 1
ATOM 955 C CA . PHE A 1 127 ? -10.642 1.825 9.813 1.00 94.38 127 PHE A CA 1
ATOM 956 C C . PHE A 1 127 ? -11.588 2.230 10.943 1.00 94.38 127 PHE A C 1
ATOM 958 O O . PHE A 1 127 ? -11.586 3.363 11.410 1.00 94.38 127 PHE A O 1
ATOM 965 N N . HIS A 1 128 ? -12.347 1.258 11.434 1.00 96.81 128 HIS A N 1
ATOM 966 C CA . HIS A 1 128 ? -13.056 1.352 12.706 1.00 96.81 128 HIS A CA 1
ATOM 967 C C . HIS A 1 128 ? -12.424 0.397 13.716 1.00 96.81 128 HIS A C 1
ATOM 969 O O . HIS A 1 128 ? -11.889 -0.658 13.352 1.00 96.81 128 HIS A O 1
ATOM 975 N N . VAL A 1 129 ? -12.504 0.749 14.996 1.00 97.81 129 VAL A N 1
ATOM 976 C CA . VAL A 1 129 ? -12.157 -0.155 16.090 1.00 97.81 129 VAL A CA 1
ATOM 977 C C . VAL A 1 129 ? -13.396 -0.949 16.463 1.00 97.81 129 VAL A C 1
ATOM 979 O O . VAL A 1 129 ? -14.451 -0.397 16.764 1.00 97.81 129 VAL A O 1
ATOM 982 N N . MET A 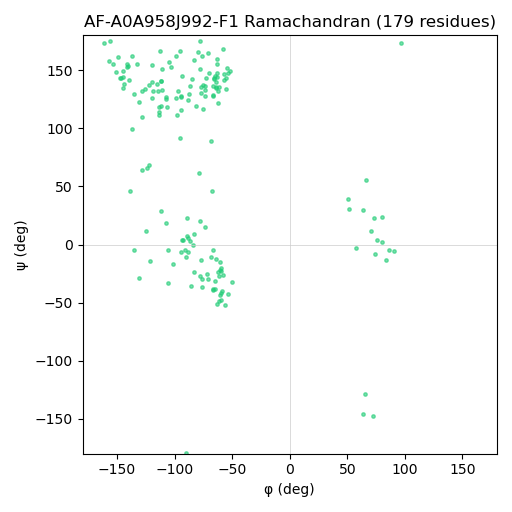1 130 ? -13.263 -2.264 16.427 1.00 98.19 130 MET A N 1
ATOM 983 C CA . MET A 1 130 ? -14.302 -3.224 16.750 1.00 98.19 130 MET A CA 1
ATOM 984 C C . MET A 1 130 ? -14.112 -3.678 18.198 1.00 98.19 130 MET A C 1
ATOM 986 O O . MET A 1 130 ? -13.006 -4.060 18.585 1.00 98.19 130 MET A O 1
ATOM 990 N N . ILE A 1 131 ? -15.192 -3.675 18.980 1.00 98.50 131 ILE A N 1
ATOM 991 C CA . ILE A 1 131 ? -15.195 -4.130 20.369 1.00 98.50 131 ILE A CA 1
ATOM 992 C C . ILE A 1 131 ? -16.050 -5.388 20.453 1.00 98.50 131 ILE A C 1
ATOM 994 O O . ILE A 1 131 ? -17.266 -5.353 20.241 1.00 98.50 131 ILE A O 1
ATOM 998 N N . ALA A 1 132 ? -15.419 -6.515 20.772 1.00 98.38 132 ALA A N 1
ATOM 999 C CA . ALA A 1 132 ? -16.107 -7.768 21.038 1.00 98.38 132 ALA A CA 1
ATOM 1000 C C . ALA A 1 132 ? -15.981 -8.156 22.511 1.00 98.38 132 ALA A C 1
ATOM 1002 O O . ALA A 1 132 ? -14.920 -8.008 23.109 1.00 98.38 132 ALA A O 1
ATOM 1003 N N . ARG A 1 133 ? -17.066 -8.688 23.074 1.00 97.75 133 ARG A N 1
ATOM 1004 C CA . ARG A 1 133 ? -17.143 -9.234 24.429 1.00 97.75 133 ARG A CA 1
ATOM 1005 C C . ARG A 1 133 ? -17.526 -10.704 24.350 1.00 97.75 133 ARG A C 1
ATOM 1007 O O . ARG A 1 133 ? -18.516 -11.048 23.703 1.00 97.75 133 ARG A O 1
ATOM 1014 N N . ASP A 1 134 ? -16.728 -11.564 24.972 1.00 96.94 134 ASP A N 1
ATOM 1015 C CA . ASP A 1 134 ? -16.894 -13.023 24.990 1.00 96.94 134 ASP A CA 1
ATOM 1016 C C . ASP A 1 134 ? -17.083 -13.623 23.580 1.00 96.94 134 ASP A C 1
ATOM 1018 O O . ASP A 1 134 ? -17.898 -14.518 23.348 1.00 96.94 134 ASP A O 1
ATOM 1022 N N . GLY A 1 135 ? -16.339 -13.085 22.608 1.00 95.69 135 GLY A N 1
ATOM 1023 C CA . GLY A 1 135 ? -16.382 -13.497 21.201 1.00 95.69 135 GLY A CA 1
ATOM 1024 C C . GLY A 1 135 ? -17.550 -12.930 20.385 1.00 95.69 135 GLY A C 1
ATOM 1025 O O . GLY A 1 135 ? -17.669 -13.247 19.201 1.00 95.69 135 GLY A O 1
ATOM 1026 N N . VAL A 1 136 ? -18.403 -12.086 20.971 1.00 97.44 136 VAL A N 1
ATOM 1027 C CA . VAL A 1 136 ? -19.524 -11.433 20.281 1.00 97.44 136 VAL A CA 1
ATOM 1028 C C . VAL A 1 136 ? -19.212 -9.959 20.076 1.00 97.44 136 VAL A C 1
ATOM 1030 O O . VAL A 1 136 ? -18.903 -9.256 21.031 1.00 97.44 136 VAL A O 1
ATOM 1033 N N . LEU A 1 137 ? -19.325 -9.471 18.840 1.00 97.81 137 LEU A N 1
ATOM 1034 C CA . LEU A 1 137 ? -19.215 -8.041 18.558 1.00 97.81 137 LEU A CA 1
ATOM 1035 C C . LEU A 1 137 ? -20.343 -7.283 19.272 1.00 97.81 137 LEU A C 1
ATOM 1037 O O . LEU A 1 137 ? -21.516 -7.571 19.029 1.00 97.81 137 LEU A O 1
ATOM 1041 N N . ILE A 1 138 ? -19.982 -6.332 20.132 1.00 97.94 138 ILE A N 1
ATOM 1042 C CA . ILE A 1 138 ? -20.945 -5.522 20.886 1.00 97.94 138 ILE A CA 1
ATOM 1043 C C . ILE A 1 138 ? -21.062 -4.103 20.342 1.00 97.94 138 ILE A C 1
ATOM 1045 O O . ILE A 1 138 ? -22.161 -3.557 20.371 1.00 97.94 138 ILE A O 1
ATOM 1049 N N . ASP A 1 139 ? -19.974 -3.535 19.819 1.00 98.06 139 ASP A N 1
ATOM 1050 C CA . ASP A 1 139 ? -19.992 -2.209 19.204 1.00 98.06 139 ASP A CA 1
ATOM 1051 C C . ASP A 1 139 ? -18.779 -1.978 18.287 1.00 98.06 139 ASP A C 1
ATOM 1053 O O . ASP A 1 139 ? -17.849 -2.790 18.225 1.00 98.06 139 ASP A O 1
ATOM 1057 N N . SER A 1 140 ? -18.787 -0.855 17.577 1.00 97.44 140 SER A N 1
ATOM 1058 C CA . SER A 1 140 ? -17.647 -0.324 16.836 1.00 97.44 140 SER A CA 1
ATOM 1059 C C . SER A 1 140 ? -17.565 1.190 16.981 1.00 97.44 140 SER A C 1
ATOM 1061 O O . SER A 1 140 ? -18.586 1.874 16.905 1.00 97.44 140 SER A O 1
ATOM 1063 N N . VAL A 1 141 ? -16.353 1.720 17.091 1.00 97.50 141 VAL A N 1
ATOM 1064 C CA . VAL A 1 141 ? -16.093 3.162 17.125 1.00 97.50 141 VAL A CA 1
ATOM 1065 C C . VAL A 1 141 ? -15.193 3.583 15.970 1.00 97.50 141 VAL A C 1
ATOM 1067 O O . VAL A 1 141 ? -14.428 2.779 15.438 1.00 97.50 141 VAL A O 1
ATOM 1070 N N . ASN A 1 142 ? -15.289 4.850 15.570 1.00 96.19 142 ASN A N 1
ATOM 1071 C CA . ASN A 1 142 ? -14.373 5.418 14.583 1.00 96.19 142 ASN A CA 1
ATOM 1072 C C . ASN A 1 142 ? -12.941 5.401 15.132 1.00 96.19 142 ASN A C 1
ATOM 1074 O O . ASN A 1 142 ? -12.737 5.608 16.331 1.00 96.19 142 ASN A O 1
ATOM 1078 N N . SER A 1 143 ? -11.958 5.233 14.254 1.00 94.00 143 SER A N 1
ATOM 1079 C CA . SER A 1 143 ? -10.563 5.523 14.579 1.00 94.00 143 SER A CA 1
ATOM 1080 C C . SER A 1 143 ? -10.390 6.949 15.124 1.00 94.00 143 SER A C 1
ATOM 1082 O O . SER A 1 143 ? -11.139 7.875 14.799 1.00 94.00 143 SER A O 1
ATOM 1084 N N . GLY A 1 144 ? -9.429 7.113 16.025 1.00 94.75 144 GLY A N 1
ATOM 1085 C CA . GLY A 1 144 ? -9.209 8.299 16.847 1.00 94.75 144 GLY A CA 1
ATOM 1086 C C . GLY A 1 144 ? -10.066 8.354 18.117 1.00 94.75 144 GLY A C 1
ATOM 1087 O O . GLY A 1 144 ? -9.772 9.164 18.998 1.00 94.75 144 GLY A O 1
ATOM 1088 N N . LEU A 1 145 ? -11.105 7.516 18.251 1.00 96.19 145 LEU A N 1
ATOM 1089 C CA . LEU A 1 145 ? -11.856 7.370 19.499 1.00 96.19 145 LEU A CA 1
ATOM 1090 C C . LEU A 1 145 ? -11.319 6.181 20.304 1.00 96.19 145 LEU A C 1
ATOM 1092 O O . LEU A 1 145 ? -11.779 5.059 20.162 1.00 96.19 145 LEU A O 1
ATOM 1096 N N . GLU A 1 146 ? -10.368 6.464 21.188 1.00 96.31 146 GLU A N 1
ATOM 1097 C CA . GLU A 1 146 ? -9.555 5.483 21.927 1.00 96.31 146 GLU A CA 1
ATOM 1098 C C . GLU A 1 146 ? -10.161 5.018 23.272 1.00 96.31 146 GLU A C 1
ATOM 1100 O O . GLU A 1 146 ? -9.454 4.592 24.191 1.00 96.31 146 GLU A O 1
ATOM 1105 N N . ALA A 1 147 ? -11.484 5.134 23.427 1.00 96.88 147 ALA A N 1
ATOM 1106 C CA . ALA A 1 147 ? -12.187 4.741 24.647 1.00 96.88 147 ALA A CA 1
ATOM 1107 C C . ALA A 1 147 ? -13.629 4.289 24.385 1.00 96.88 147 ALA A C 1
ATOM 1109 O O . ALA A 1 147 ? -14.317 4.819 23.510 1.00 96.88 147 ALA A O 1
ATOM 1110 N N . TYR A 1 148 ? -14.113 3.350 25.202 1.00 97.38 148 TYR A N 1
ATOM 1111 C CA . TYR A 1 148 ? -15.478 2.824 25.142 1.00 97.38 148 TYR A CA 1
ATOM 1112 C C . TYR A 1 148 ? -16.008 2.456 26.534 1.00 97.38 148 TYR A C 1
ATOM 1114 O O . TYR A 1 148 ? -15.270 1.937 27.369 1.00 97.38 148 TYR A O 1
ATOM 1122 N N . SER A 1 149 ? -17.302 2.687 26.775 1.00 95.75 149 SER A N 1
ATOM 1123 C CA . SER A 1 149 ? -17.975 2.304 28.021 1.00 95.75 149 SER A CA 1
ATOM 1124 C C . SER A 1 149 ? -19.010 1.220 27.747 1.00 95.75 149 SER A C 1
ATOM 1126 O O . SER A 1 149 ? -20.068 1.493 27.183 1.00 95.75 149 SER A O 1
ATOM 1128 N N . ASP A 1 150 ? -18.749 0.011 28.233 1.00 96.12 150 ASP A N 1
ATOM 1129 C CA . ASP A 1 150 ? -19.715 -1.082 28.217 1.00 96.12 150 ASP A CA 1
ATOM 1130 C C . ASP A 1 150 ? -20.610 -1.015 29.459 1.00 96.12 150 ASP A C 1
ATOM 1132 O O . ASP A 1 150 ? -20.127 -0.761 30.562 1.00 96.12 150 ASP A O 1
ATOM 1136 N N . THR A 1 151 ? -21.916 -1.218 29.309 1.00 94.44 151 THR A N 1
ATOM 1137 C CA . THR A 1 151 ? -22.898 -1.085 30.399 1.00 94.44 151 THR A CA 1
ATOM 1138 C C . THR A 1 151 ? -23.920 -2.220 30.373 1.00 94.44 151 THR A C 1
ATOM 1140 O O . THR A 1 151 ? -24.089 -2.909 29.369 1.00 94.44 151 THR A O 1
ATOM 1143 N N . GLY A 1 152 ? -24.625 -2.430 31.488 1.00 92.50 152 GLY A N 1
ATOM 1144 C CA . GLY A 1 152 ? -25.596 -3.524 31.619 1.00 92.50 152 GLY A CA 1
ATOM 1145 C C . GLY A 1 152 ? -24.953 -4.880 31.922 1.00 92.50 152 GLY A C 1
ATOM 1146 O O . GLY A 1 152 ? -25.544 -5.920 31.635 1.00 92.50 152 GLY A O 1
ATOM 1147 N N . LEU A 1 153 ? -23.748 -4.864 32.493 1.00 94.38 153 LEU A N 1
ATOM 1148 C CA . LEU A 1 153 ? -23.017 -6.051 32.926 1.00 94.38 153 LEU A CA 1
ATOM 1149 C C . LEU A 1 153 ? -23.581 -6.623 34.231 1.00 94.38 153 LEU A C 1
ATOM 1151 O O . LEU A 1 153 ? -24.293 -5.949 34.979 1.00 94.38 153 LEU A O 1
ATOM 1155 N N . VAL A 1 154 ? -23.237 -7.877 34.507 1.00 93.31 154 VAL A N 1
ATOM 1156 C CA . VAL A 1 154 ? -23.567 -8.570 35.753 1.00 93.31 154 VAL A CA 1
ATOM 1157 C C . VAL A 1 154 ? -22.397 -8.431 36.722 1.00 93.31 154 VAL A C 1
ATOM 1159 O O . VAL A 1 154 ? -21.264 -8.760 36.382 1.00 93.31 154 VAL A O 1
ATOM 1162 N N . ASP A 1 155 ? -22.684 -7.974 37.939 1.00 90.62 155 ASP A N 1
ATOM 1163 C CA . ASP A 1 155 ? -21.679 -7.842 38.995 1.00 90.62 155 ASP A CA 1
ATOM 1164 C C . ASP A 1 155 ? -21.052 -9.204 39.352 1.00 90.62 155 ASP A C 1
ATOM 1166 O O . ASP A 1 155 ? -21.752 -10.213 39.487 1.00 90.62 155 ASP A O 1
ATOM 1170 N N . GLY A 1 156 ? -19.726 -9.230 39.496 1.00 87.81 156 GLY A N 1
ATOM 1171 C CA . GLY A 1 156 ? -18.941 -10.431 39.797 1.00 87.81 156 GLY A CA 1
ATOM 1172 C C . GLY A 1 156 ? -18.736 -11.410 38.632 1.00 87.81 156 GLY A C 1
ATOM 1173 O O . GLY A 1 156 ? -18.144 -12.470 38.844 1.00 87.81 156 GLY A O 1
ATOM 1174 N N . GLN A 1 157 ? -19.205 -11.089 37.423 1.00 91.94 157 GLN A N 1
ATOM 1175 C CA . GLN A 1 157 ? -18.936 -11.873 36.217 1.00 91.94 157 GLN A CA 1
ATOM 1176 C C . GLN A 1 157 ? -17.627 -11.407 35.565 1.00 91.94 157 GLN A C 1
ATOM 1178 O O . GLN A 1 157 ? -17.454 -10.219 35.317 1.00 91.94 157 GLN A O 1
ATOM 1183 N N . LEU A 1 158 ? -16.735 -12.354 35.259 1.00 92.81 158 LEU A N 1
ATOM 1184 C CA . LEU A 1 158 ? -15.540 -12.096 34.451 1.00 92.81 158 LEU A CA 1
ATOM 1185 C C . LEU A 1 158 ? -15.948 -11.920 32.985 1.00 92.81 158 LEU A C 1
ATOM 1187 O O . LEU A 1 158 ? -16.681 -12.768 32.459 1.00 92.81 158 LEU A O 1
ATOM 1191 N N . TYR A 1 159 ? -15.431 -10.876 32.342 1.00 95.62 159 TYR A N 1
ATOM 1192 C CA . TYR A 1 159 ? -15.634 -10.611 30.918 1.00 95.62 159 TYR A CA 1
ATOM 1193 C C . TYR A 1 159 ? -14.307 -10.590 30.161 1.00 95.62 159 TYR A C 1
ATOM 1195 O O . TYR A 1 159 ? -13.311 -10.039 30.636 1.00 95.62 159 TYR A O 1
ATOM 1203 N N . HIS A 1 160 ? -14.309 -11.159 28.956 1.00 97.56 160 HIS A N 1
ATOM 1204 C CA . HIS A 1 160 ? -13.174 -11.112 28.037 1.00 97.56 160 HIS A CA 1
ATOM 1205 C C . HIS A 1 160 ? -13.482 -10.164 26.879 1.00 97.56 160 HIS A C 1
ATOM 1207 O O . HIS A 1 160 ? -14.495 -10.333 26.198 1.00 97.56 160 HIS A O 1
ATOM 1213 N N . TYR A 1 161 ? -12.612 -9.182 26.644 1.00 98.31 161 TYR A N 1
ATOM 1214 C CA . TYR A 1 161 ? -12.757 -8.220 25.557 1.00 98.31 161 TYR A CA 1
ATOM 1215 C C . TYR A 1 161 ? -11.642 -8.375 24.534 1.00 98.31 161 TYR A C 1
ATOM 1217 O O . TYR A 1 161 ? -10.466 -8.359 24.894 1.00 98.31 161 TYR A O 1
ATOM 1225 N N . ALA A 1 162 ? -12.045 -8.414 23.269 1.00 98.38 162 ALA A N 1
ATOM 1226 C CA . ALA A 1 162 ? -11.167 -8.355 22.115 1.00 98.38 162 ALA A CA 1
ATOM 1227 C C . ALA A 1 162 ? -11.393 -7.020 21.394 1.00 98.38 162 ALA A C 1
ATOM 1229 O O . ALA A 1 162 ? -12.503 -6.737 20.929 1.00 98.38 162 ALA A O 1
ATOM 1230 N N . ILE A 1 163 ? -10.341 -6.206 21.305 1.00 98.44 163 ILE A N 1
ATOM 1231 C CA . ILE A 1 163 ? -10.353 -4.892 20.652 1.00 98.44 163 ILE A CA 1
ATOM 1232 C C . ILE A 1 163 ? -9.453 -4.975 19.419 1.00 98.44 163 ILE A C 1
ATOM 1234 O O . ILE A 1 163 ? -8.261 -5.247 19.545 1.00 98.44 163 ILE A O 1
ATOM 1238 N N . TYR A 1 164 ? -10.000 -4.771 18.222 1.00 98.06 164 TYR A N 1
ATOM 1239 C CA . TYR A 1 164 ? -9.248 -4.919 16.969 1.00 98.06 164 TY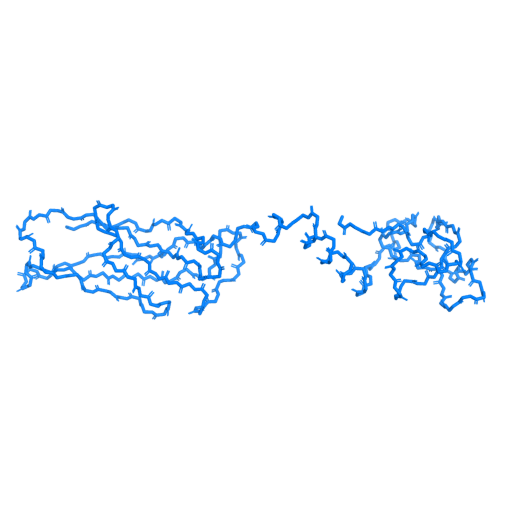R A CA 1
ATOM 1240 C C . TYR A 1 164 ? -9.679 -3.903 15.916 1.00 98.06 164 TYR A C 1
ATOM 1242 O O . TYR A 1 164 ? -10.840 -3.510 15.849 1.00 98.06 164 TYR A O 1
ATOM 1250 N N . ALA A 1 165 ? -8.748 -3.494 15.056 1.00 96.81 165 ALA A N 1
ATOM 1251 C CA . ALA A 1 165 ? -9.046 -2.593 13.950 1.00 96.81 165 ALA A CA 1
ATOM 1252 C C . ALA A 1 165 ? -9.556 -3.360 12.722 1.00 96.81 165 ALA A C 1
ATOM 1254 O O . ALA A 1 165 ? -9.072 -4.451 12.394 1.00 96.81 165 ALA A O 1
ATOM 1255 N N . ARG A 1 166 ? -10.523 -2.771 12.015 1.00 95.25 166 ARG A N 1
ATOM 1256 C CA . ARG A 1 166 ? -11.081 -3.289 10.765 1.00 95.25 166 ARG A CA 1
ATOM 1257 C C . ARG A 1 166 ? -11.129 -2.199 9.700 1.00 95.25 166 ARG A C 1
ATOM 1259 O O . ARG A 1 166 ? -11.764 -1.175 9.906 1.00 95.25 166 ARG A O 1
ATOM 1266 N N . VAL A 1 167 ? -10.486 -2.447 8.564 1.00 92.44 167 VAL A N 1
ATOM 1267 C CA . VAL A 1 167 ? -10.378 -1.502 7.443 1.00 92.44 167 VAL A CA 1
ATOM 1268 C C . VAL A 1 167 ? -11.703 -1.383 6.693 1.00 92.44 167 VAL A C 1
ATOM 1270 O O . VAL A 1 167 ? -12.335 -2.388 6.361 1.00 92.44 167 VAL A O 1
ATOM 1273 N N . ASP A 1 168 ? -12.089 -0.158 6.354 1.00 87.88 168 ASP A N 1
ATOM 1274 C CA . ASP A 1 168 ? -13.415 0.146 5.799 1.00 87.88 168 ASP A CA 1
ATOM 1275 C C . ASP A 1 168 ? -13.559 -0.256 4.335 1.00 87.88 168 ASP A C 1
ATOM 1277 O O . ASP A 1 168 ? -14.613 -0.715 3.895 1.00 87.88 168 ASP A O 1
ATOM 1281 N N . SER A 1 169 ? -12.482 -0.095 3.566 1.00 82.62 169 SER A N 1
ATOM 1282 C CA . SER A 1 169 ? -12.496 -0.295 2.116 1.00 82.62 169 SER A CA 1
ATOM 1283 C C . SER A 1 169 ? -12.641 -1.761 1.712 1.00 82.62 169 SER A C 1
ATOM 1285 O O . SER A 1 169 ? -13.194 -2.058 0.653 1.00 82.62 169 SER A O 1
ATOM 1287 N N . ASN A 1 170 ? -12.143 -2.684 2.536 1.00 81.75 170 ASN A N 1
ATOM 1288 C CA . ASN A 1 170 ? -12.068 -4.106 2.201 1.00 81.75 170 ASN A CA 1
ATOM 1289 C C . ASN A 1 170 ? -12.525 -5.044 3.331 1.00 81.75 170 ASN A C 1
ATOM 1291 O O . ASN A 1 170 ? -12.588 -6.256 3.123 1.00 81.75 170 ASN A O 1
ATOM 1295 N N . GLY A 1 171 ? -12.846 -4.513 4.513 1.00 88.19 171 GLY A N 1
ATOM 1296 C CA . GLY A 1 171 ? -13.305 -5.284 5.661 1.00 88.19 171 GLY A CA 1
ATOM 1297 C C . GLY A 1 171 ? -12.239 -6.156 6.326 1.00 88.19 171 GLY A C 1
ATOM 1298 O O . GLY A 1 171 ? -12.626 -7.005 7.133 1.00 88.19 171 GLY A O 1
ATOM 1299 N N . ALA A 1 172 ? -10.955 -5.983 5.995 1.00 89.75 172 ALA A N 1
ATOM 1300 C CA . ALA A 1 172 ? -9.851 -6.722 6.598 1.00 89.75 172 ALA A CA 1
ATOM 1301 C C . ALA A 1 172 ? -9.698 -6.354 8.077 1.00 89.75 172 ALA A C 1
ATOM 1303 O O . ALA A 1 172 ? -9.758 -5.181 8.439 1.00 89.75 172 ALA A O 1
ATOM 1304 N N . SER A 1 173 ? -9.494 -7.358 8.925 1.00 93.19 173 SER A N 1
ATOM 1305 C CA . SER A 1 173 ? -9.358 -7.191 10.372 1.00 93.19 173 SER A CA 1
ATOM 1306 C C . SER A 1 173 ? -7.962 -7.584 10.826 1.00 93.19 173 SER A C 1
ATOM 1308 O O . SER A 1 173 ? -7.421 -8.580 10.344 1.00 93.19 173 SER A O 1
ATOM 1310 N N . GLY A 1 174 ? -7.402 -6.786 11.731 1.00 93.44 174 GLY A N 1
ATOM 1311 C CA . GLY A 1 174 ? -6.155 -7.085 12.426 1.00 93.44 174 GLY A CA 1
ATOM 1312 C C . GLY A 1 174 ? -6.337 -8.095 13.552 1.00 93.44 174 GLY A C 1
ATOM 1313 O O . GLY A 1 174 ? -7.460 -8.483 13.887 1.00 93.44 174 GLY A O 1
ATOM 1314 N N . ASP A 1 175 ? -5.216 -8.479 14.157 1.00 95.81 175 ASP A N 1
ATOM 1315 C CA . ASP A 1 175 ? -5.227 -9.195 15.430 1.00 95.81 175 ASP A CA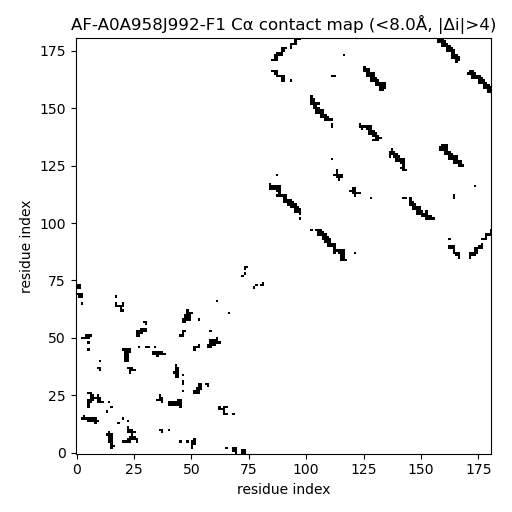 1
ATOM 1316 C C . ASP A 1 175 ? -5.835 -8.317 16.538 1.00 95.81 175 ASP A C 1
ATOM 1318 O O . ASP A 1 175 ? -5.823 -7.083 16.464 1.00 95.81 175 ASP A O 1
ATOM 1322 N N . ALA A 1 176 ? -6.369 -8.961 17.575 1.00 97.12 176 ALA A N 1
ATOM 1323 C CA . ALA A 1 176 ? -6.988 -8.275 18.699 1.00 97.12 176 ALA A CA 1
ATOM 1324 C C . ALA A 1 176 ? -6.016 -8.038 19.855 1.00 97.12 176 ALA A C 1
ATOM 1326 O O . ALA A 1 176 ? -5.177 -8.880 20.182 1.00 97.12 176 ALA A O 1
ATOM 1327 N N . ALA A 1 177 ? -6.193 -6.900 20.518 1.00 97.75 177 ALA A N 1
ATOM 1328 C CA . ALA A 1 177 ? -5.726 -6.692 21.873 1.00 97.75 177 ALA A CA 1
ATOM 1329 C C . ALA A 1 177 ? -6.744 -7.309 22.840 1.00 97.75 177 ALA A C 1
ATOM 1331 O O . ALA A 1 177 ? -7.912 -6.915 22.860 1.00 97.75 177 ALA A O 1
ATOM 1332 N N . GLU A 1 178 ? -6.293 -8.290 23.618 1.00 97.81 178 GLU A N 1
ATOM 1333 C CA . GLU A 1 178 ? -7.130 -9.039 24.553 1.00 97.81 178 GLU A CA 1
ATOM 1334 C C . GLU A 1 178 ? -6.966 -8.489 25.971 1.00 97.81 178 GLU A C 1
ATOM 1336 O O . GLU A 1 178 ? -5.853 -8.421 26.502 1.00 97.81 178 GLU A O 1
ATOM 1341 N N . VAL A 1 179 ? -8.078 -8.128 26.605 1.00 96.75 179 VAL A N 1
ATOM 1342 C CA . VAL A 1 179 ? -8.124 -7.682 28.004 1.00 96.75 179 VAL A CA 1
ATOM 1343 C C . VAL A 1 179 ? -9.248 -8.387 28.746 1.00 96.75 179 VAL A C 1
ATOM 1345 O O . VAL A 1 179 ? -10.201 -8.897 28.159 1.00 96.75 179 VAL A O 1
ATOM 1348 N N . SER A 1 180 ? -9.133 -8.496 30.064 1.00 92.50 180 SER A N 1
ATOM 1349 C CA . SER A 1 180 ? -10.154 -9.149 30.885 1.00 92.50 180 SER A CA 1
ATOM 1350 C C . SER A 1 180 ? -10.226 -8.492 32.252 1.00 92.50 180 SER A C 1
ATOM 1352 O O . SER A 1 180 ? -9.191 -8.096 32.792 1.00 92.50 180 SER A O 1
ATOM 1354 N N . TRP A 1 181 ? -11.437 -8.388 32.791 1.00 87.06 181 TRP A N 1
ATOM 1355 C CA . TRP A 1 181 ? -11.714 -7.821 34.108 1.00 87.06 181 TRP A CA 1
ATOM 1356 C C . TRP A 1 181 ? -12.940 -8.486 34.731 1.00 87.06 181 TRP A C 1
ATOM 1358 O O . TRP A 1 181 ? -13.875 -8.834 33.966 1.00 87.06 181 TRP A O 1
#

Nearest PDB structures (foldseek):
  2w1n-assembly1_A  TM=8.954E-01  e=6.162E-06  Clostridium perfringens
  8qy6-assembly1_A  TM=5.737E-01  e=6.270E-04  Mus musculus
  8qy5-assembly1_A  TM=5.715E-01  e=7.009E-04  Mus musculus
  6o4p-assembly1_A  TM=5.914E-01  e=3.524E-03  Homo sapiens
  3l5i-assembly1_A  TM=6.377E-01  e=4.165E-03  Homo sapiens

Radius of gyration: 27.46 Å; Cα contacts (8 Å, |Δi|>4): 387; chains: 1; bounding box: 54×24×79 Å

Mean predicted aligned error: 9.93 Å

pLDDT: mean 93.32, std 7.09, range [56.47, 98.5]

Foldseek 3Di:
DQFAAQQAPALDPPRRVFPPRWGHVAADEEQDPQAARNVVTDDHHPLQDPSGPYDPVRHDDDDVSVVVSVVVCCVPPPVVVVVPWPEFAAWAPWEWDDPVVQQFKIKIFTHGGQATPVRHGDDQQFKWKFKDKPNHTDDIGGRVPGIDMDGRHDGPDKIKIWIWIAGDP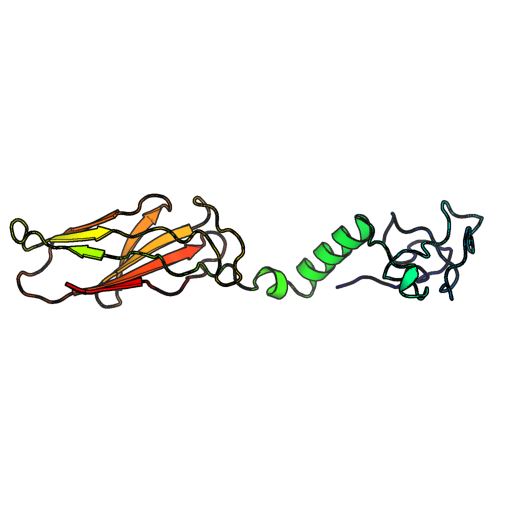PRHIYGTDIYMD

Secondary structure (DSSP, 8-state):
--PPPTTTTTTSTTTTS-TTS---SS---S--TT--S-TTSSS---TTBTTS---GGG--B--HHHHHHHHHHHHHH-GGGTSS---BPPPEEEEEE--SSSTTEEEEEEE---BBTTS-B--TTSEEEEEEETTEEEEEEETT--EEEEESPPTT---EEEEEEEETTT--B-PPEEEE-

Sequence (181 aa):
LGLYHTFQGGCVPPGDEVDDTPFQASSSSGCPIGRDSCPSQPGLDPIHNYMDYSDDACYEEFTPGQGDRVDWAVTNYRPSLLTAALIPSAPTEAFAYSDYTTPTSMQLSWLDPQTLVTGDTLGADFFHVMIARDGVLIDSVNSGLEAYSDTGLVDGQLYHYAIYARVDSNGASGDAAEVSW